Protein AF-A0A843FLM4-F1 (afdb_monomer)

pLDDT: mean 83.16, std 8.82, range [50.81, 95.38]

Foldseek 3Di:
DPDDPVRVVVVVVVVVVVVLLVLLVLQQPFDDDPDPCNRCPVVVCVLVVQLVVCCVVVVDNVVSNVVSQLVVLLSVQRPDSPSPNSSVRSVVVSVVVVVVCCPPPVSVVVVVVLVVLLVVLVVCVVVCVLVVLLVVQLVVCVALVSLLVVLLVQLLVVLQALSSQCSRSLSSSVVNCVVNVHDSVVSSVSSNVSRVVSVVPDPHD

Solvent-accessible surface area (backbone atoms only — not comparable to full-atom values): 10834 Å² total; per-residue (Å²): 133,85,75,52,69,69,57,53,51,53,49,53,53,50,50,51,53,50,50,52,47,53,50,35,51,58,57,69,72,35,67,91,55,99,44,65,68,74,46,44,49,80,58,67,52,46,25,62,51,48,16,53,54,36,22,72,73,69,71,39,56,69,64,16,46,51,52,13,52,46,50,44,33,32,64,71,42,50,85,57,88,52,58,68,63,21,49,52,48,9,53,54,48,47,53,53,48,53,52,52,54,53,66,33,70,67,51,37,46,53,54,52,49,53,51,51,50,52,50,51,48,53,50,40,44,73,74,41,48,35,55,54,50,21,56,58,44,46,74,72,31,83,41,63,65,50,41,50,53,50,50,41,52,50,18,56,72,35,25,57,36,36,67,57,20,42,60,50,48,48,68,34,44,44,65,40,34,56,75,55,73,46,56,68,68,57,52,50,48,49,39,52,67,22,9,55,60,35,22,71,68,38,95,64,87

Sequence (205 aa):
MEMNRNLKIGLIVAISVIALFVLSLLITNAPAGDDNAVRFGILTLLPPLVAIALAFITKETILSLFIGVFVGEFMVSVNDLNIISSAINAFLAMGTQIISCMADPWNAGIILQCLLI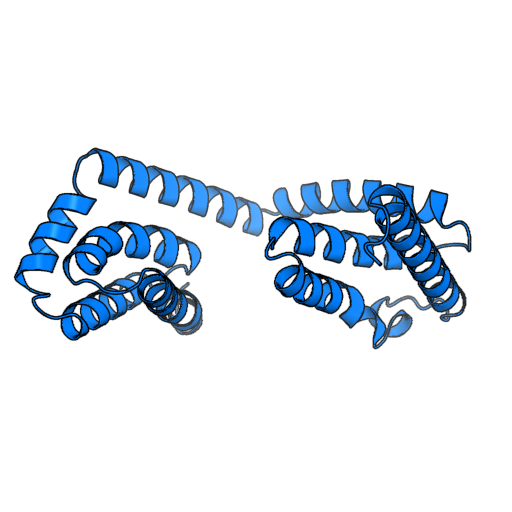GGIIQLVTKMGGAKALADEFAKRADTPRKAQLFTELLGLCVFFDDYANSLIVGPIMRPVMDKLHVSREKLAFVVDATAAPVAGIAIIS

Structure (mmCIF, N/CA/C/O backbone):
data_AF-A0A843FLM4-F1
#
_entry.id   AF-A0A843FLM4-F1
#
loop_
_atom_site.group_PDB
_atom_site.id
_atom_site.type_symbol
_atom_site.label_atom_id
_atom_site.label_alt_id
_atom_site.label_comp_id
_atom_site.label_asym_id
_atom_site.label_entity_id
_atom_site.label_seq_id
_atom_site.pdbx_PDB_ins_code
_atom_site.Cartn_x
_atom_site.Cartn_y
_atom_site.Cartn_z
_atom_site.occupancy
_atom_site.B_iso_or_equiv
_atom_site.auth_seq_id
_atom_site.auth_comp_id
_atom_site.auth_asym_id
_atom_site.auth_atom_id
_atom_site.pdbx_PDB_model_num
ATOM 1 N N . MET A 1 1 ? 31.660 -16.075 7.451 1.00 50.81 1 MET A N 1
ATOM 2 C CA . MET A 1 1 ? 32.387 -14.955 6.815 1.00 50.81 1 MET A CA 1
ATOM 3 C C . MET A 1 1 ? 31.393 -13.836 6.562 1.00 50.81 1 MET A 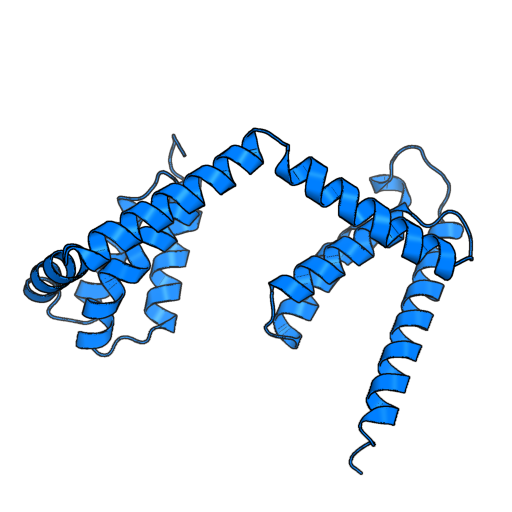C 1
ATOM 5 O O . MET A 1 1 ? 30.610 -13.927 5.624 1.00 50.81 1 MET A O 1
ATOM 9 N N . GLU A 1 2 ? 31.344 -12.831 7.436 1.00 54.94 2 GLU A N 1
ATOM 10 C CA . GLU A 1 2 ? 30.495 -11.659 7.212 1.00 54.94 2 GLU A CA 1
ATOM 11 C C . GLU A 1 2 ? 31.091 -10.809 6.089 1.00 54.94 2 GLU A C 1
ATOM 13 O O . GLU A 1 2 ? 32.173 -10.240 6.210 1.00 54.94 2 GLU A O 1
ATOM 18 N N . MET A 1 3 ? 30.398 -10.773 4.954 1.00 62.78 3 MET A N 1
ATOM 19 C CA . MET A 1 3 ? 30.799 -9.976 3.803 1.00 62.78 3 MET A CA 1
ATOM 20 C C . MET A 1 3 ? 30.754 -8.479 4.156 1.00 62.78 3 MET A C 1
ATOM 22 O O . MET A 1 3 ? 29.731 -7.991 4.643 1.00 62.78 3 MET A O 1
ATOM 26 N N . ASN A 1 4 ? 31.857 -7.765 3.908 1.00 77.19 4 ASN A N 1
ATOM 27 C CA . ASN A 1 4 ? 32.019 -6.340 4.212 1.00 77.19 4 ASN A CA 1
ATOM 28 C C . ASN A 1 4 ? 30.864 -5.512 3.606 1.00 77.19 4 ASN A C 1
ATOM 30 O O . ASN A 1 4 ? 30.474 -5.738 2.458 1.00 77.19 4 ASN A O 1
ATOM 34 N N . ARG A 1 5 ? 30.308 -4.549 4.355 1.00 75.75 5 ARG A N 1
ATOM 35 C CA . ARG A 1 5 ? 29.130 -3.751 3.951 1.00 75.75 5 ARG A CA 1
ATOM 36 C C . ARG A 1 5 ? 29.322 -3.075 2.590 1.00 75.75 5 ARG A C 1
ATOM 38 O O . ARG A 1 5 ? 28.409 -3.081 1.772 1.00 75.75 5 ARG A O 1
ATOM 45 N N . ASN A 1 6 ? 30.524 -2.574 2.320 1.00 74.56 6 ASN A N 1
ATOM 46 C CA . ASN A 1 6 ? 30.853 -1.928 1.047 1.00 74.56 6 ASN A CA 1
ATOM 47 C C . ASN A 1 6 ? 30.898 -2.935 -0.117 1.00 74.56 6 ASN A C 1
ATOM 49 O O . ASN A 1 6 ? 30.515 -2.602 -1.233 1.00 74.56 6 ASN A O 1
ATOM 53 N N . LEU A 1 7 ? 31.292 -4.185 0.156 1.00 76.75 7 LEU A N 1
ATOM 54 C CA . LEU A 1 7 ? 31.300 -5.266 -0.831 1.00 76.75 7 LEU A CA 1
ATOM 55 C C . LEU A 1 7 ? 29.874 -5.746 -1.148 1.00 76.75 7 LEU A C 1
ATOM 57 O O . LEU A 1 7 ? 29.564 -6.002 -2.306 1.00 76.75 7 LEU A O 1
ATOM 61 N N . LYS A 1 8 ? 28.981 -5.790 -0.147 1.00 75.25 8 LYS A N 1
ATOM 62 C CA . LYS A 1 8 ? 27.545 -6.066 -0.349 1.00 75.25 8 LYS A CA 1
ATOM 63 C C . LYS A 1 8 ? 26.884 -5.011 -1.238 1.00 75.25 8 LYS A C 1
ATOM 65 O O . LYS A 1 8 ? 26.169 -5.367 -2.166 1.00 75.25 8 LYS A O 1
ATOM 70 N N . ILE A 1 9 ? 27.148 -3.729 -0.978 1.00 74.62 9 ILE A N 1
ATOM 71 C CA . ILE A 1 9 ? 26.607 -2.622 -1.782 1.00 74.62 9 ILE A CA 1
ATOM 72 C C . ILE A 1 9 ? 27.154 -2.687 -3.213 1.00 74.62 9 ILE A C 1
ATOM 74 O O . ILE A 1 9 ? 26.376 -2.616 -4.159 1.00 74.62 9 ILE A O 1
ATOM 78 N N . GLY A 1 10 ? 28.464 -2.902 -3.378 1.00 70.75 10 GLY A N 1
ATOM 79 C CA . GLY A 1 10 ? 29.078 -3.059 -4.700 1.00 70.75 10 GLY A CA 1
ATOM 80 C C . GLY A 1 10 ? 28.483 -4.220 -5.502 1.00 70.75 10 GLY A C 1
ATOM 81 O O . GLY A 1 10 ? 28.207 -4.064 -6.688 1.00 70.75 10 GLY A O 1
ATOM 82 N N . LEU A 1 11 ? 28.208 -5.355 -4.850 1.00 76.62 11 LEU A N 1
ATOM 83 C CA . LEU A 1 11 ? 27.566 -6.509 -5.482 1.00 76.62 11 LEU A CA 1
ATOM 84 C C . LEU A 1 11 ? 26.130 -6.195 -5.930 1.00 76.62 11 LEU A C 1
ATOM 86 O O . LEU A 1 11 ? 25.754 -6.529 -7.048 1.00 76.62 11 LEU A O 1
ATOM 90 N N . ILE A 1 12 ? 25.337 -5.531 -5.084 1.00 78.44 12 ILE A N 1
ATOM 91 C CA . ILE A 1 12 ? 23.949 -5.158 -5.404 1.00 78.44 12 ILE A CA 1
ATOM 92 C C . ILE A 1 12 ? 23.909 -4.200 -6.598 1.00 78.44 12 ILE A C 1
ATOM 94 O O . ILE A 1 12 ? 23.106 -4.397 -7.506 1.00 78.44 12 ILE A O 1
ATOM 98 N N . VAL A 1 13 ? 24.797 -3.203 -6.621 1.00 75.31 13 VAL A N 1
ATOM 99 C CA . VAL A 1 13 ? 24.898 -2.247 -7.733 1.00 75.31 13 VAL A CA 1
ATOM 100 C C . VAL A 1 13 ? 25.350 -2.942 -9.019 1.00 75.31 13 VAL A C 1
ATOM 102 O O . VAL A 1 13 ? 24.800 -2.684 -10.083 1.00 75.31 13 VAL A O 1
ATOM 105 N N . ALA A 1 14 ? 26.311 -3.864 -8.946 1.00 73.06 14 ALA A N 1
ATOM 106 C CA . ALA A 1 14 ? 26.728 -4.628 -10.119 1.00 73.06 14 ALA A CA 1
ATOM 107 C C . ALA A 1 14 ? 25.585 -5.501 -10.664 1.00 73.06 14 ALA A C 1
ATOM 109 O O . ALA A 1 14 ? 25.343 -5.515 -11.868 1.00 73.06 14 ALA A O 1
ATOM 110 N N . ILE A 1 15 ? 24.842 -6.181 -9.784 1.00 79.88 15 ILE A N 1
ATOM 111 C CA . ILE A 1 15 ? 23.691 -7.010 -10.165 1.00 79.88 15 ILE A CA 1
ATOM 112 C C . ILE A 1 15 ? 22.582 -6.157 -10.784 1.00 79.88 15 ILE A C 1
ATOM 114 O O . ILE A 1 15 ? 22.017 -6.562 -11.796 1.00 79.88 15 ILE A O 1
ATOM 118 N N . SER A 1 16 ? 22.282 -4.979 -10.230 1.00 76.56 16 SER A N 1
ATOM 119 C CA . SER A 1 16 ? 21.247 -4.103 -10.787 1.00 76.56 16 SER A CA 1
ATOM 120 C C . SER A 1 16 ? 21.641 -3.546 -12.156 1.00 76.56 16 SER A C 1
ATOM 122 O O . SER A 1 16 ? 20.813 -3.534 -13.062 1.00 76.56 16 SER A O 1
ATOM 124 N N . VAL A 1 17 ? 22.907 -3.169 -12.353 1.00 75.62 17 VAL A N 1
ATOM 125 C CA . VAL A 1 17 ? 23.415 -2.715 -13.659 1.00 75.62 17 VAL A CA 1
ATOM 126 C C . VAL A 1 17 ? 23.381 -3.845 -14.689 1.00 75.62 17 VAL A C 1
ATOM 128 O O . VAL A 1 17 ? 22.938 -3.627 -15.815 1.00 75.62 17 VAL A O 1
ATOM 131 N N . ILE A 1 18 ? 23.783 -5.061 -14.309 1.00 77.94 18 ILE A N 1
ATOM 132 C CA . ILE A 1 18 ? 23.701 -6.238 -15.186 1.00 77.94 18 ILE A CA 1
ATOM 133 C C . ILE A 1 18 ? 22.240 -6.551 -15.525 1.00 77.94 18 ILE A C 1
ATOM 135 O O . ILE A 1 18 ? 21.931 -6.806 -16.685 1.00 77.94 18 ILE A O 1
ATOM 139 N N . ALA A 1 19 ? 21.331 -6.489 -14.551 1.00 78.94 19 ALA A N 1
ATOM 140 C CA . ALA A 1 19 ? 19.907 -6.723 -14.776 1.00 78.94 19 ALA A CA 1
ATOM 141 C C . ALA A 1 19 ? 19.303 -5.692 -15.741 1.00 78.94 19 ALA A C 1
ATOM 143 O O . ALA A 1 19 ? 18.593 -6.075 -16.668 1.00 78.94 19 ALA A O 1
ATOM 144 N N . LEU A 1 20 ? 19.633 -4.406 -15.581 1.00 77.25 20 LEU A N 1
ATOM 145 C CA . LEU A 1 20 ? 19.200 -3.345 -16.497 1.00 77.25 20 LEU A CA 1
ATOM 146 C C . LEU A 1 20 ? 19.799 -3.514 -17.899 1.00 77.25 20 LEU A C 1
ATOM 148 O O . LEU A 1 20 ? 19.112 -3.261 -18.886 1.00 77.25 20 LEU A O 1
ATOM 152 N N . PHE A 1 21 ? 21.045 -3.981 -18.005 1.00 76.38 21 PHE A N 1
ATOM 153 C CA . PHE A 1 21 ? 21.672 -4.271 -19.296 1.00 76.38 21 PHE A C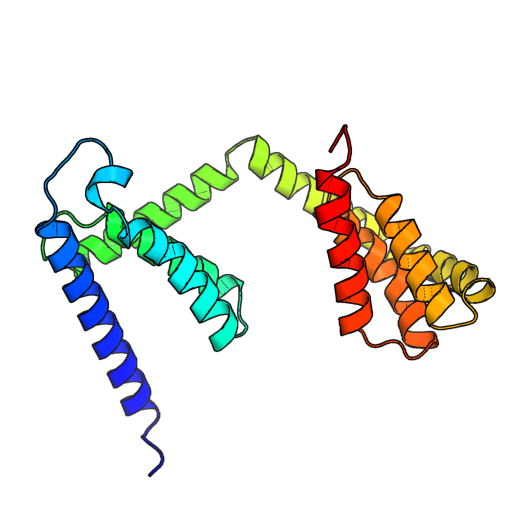A 1
ATOM 154 C C . PHE A 1 21 ? 21.007 -5.451 -20.008 1.00 76.38 21 PHE A C 1
ATOM 156 O O . PHE A 1 21 ? 20.677 -5.352 -21.186 1.00 76.38 21 PHE A O 1
ATOM 163 N N . VAL A 1 22 ? 20.765 -6.552 -19.291 1.00 78.31 22 VAL A N 1
ATOM 164 C CA . VAL A 1 22 ? 20.059 -7.726 -19.825 1.00 78.31 22 VAL A CA 1
ATOM 165 C C . VAL A 1 22 ? 18.646 -7.340 -20.257 1.00 78.31 22 VAL A C 1
ATOM 167 O O . VAL A 1 22 ? 18.217 -7.719 -21.344 1.00 78.31 22 VAL A O 1
ATOM 170 N N . LEU A 1 23 ? 17.947 -6.538 -19.454 1.00 78.25 23 LEU A N 1
ATOM 171 C CA . LEU A 1 23 ? 16.615 -6.038 -19.783 1.00 78.25 23 LEU A CA 1
ATOM 172 C C . LEU A 1 23 ? 16.638 -5.151 -21.039 1.00 78.25 23 LEU A C 1
ATOM 174 O O . LEU A 1 23 ? 15.835 -5.356 -21.944 1.00 78.25 23 LEU A O 1
ATOM 178 N N . SER A 1 24 ? 17.596 -4.225 -21.139 1.00 74.81 24 SER A N 1
ATOM 179 C CA . SER A 1 24 ? 17.790 -3.377 -22.323 1.00 74.81 24 SER A CA 1
ATOM 180 C C . SER A 1 24 ? 18.091 -4.200 -23.581 1.00 74.81 24 SER A C 1
ATOM 182 O O . SER A 1 24 ? 17.523 -3.936 -24.642 1.00 74.81 24 SER A O 1
ATOM 184 N N . LEU A 1 25 ? 18.901 -5.256 -23.464 1.00 74.31 25 LEU A N 1
ATOM 185 C CA . LEU A 1 25 ? 19.211 -6.167 -24.567 1.00 74.31 25 LEU A CA 1
ATOM 186 C C . LEU A 1 25 ? 17.963 -6.939 -25.019 1.00 74.31 25 LEU A C 1
ATOM 188 O O . LEU A 1 25 ? 17.709 -7.039 -26.219 1.00 74.31 25 LEU A O 1
ATOM 192 N N . LEU A 1 26 ? 17.158 -7.450 -24.084 1.00 74.31 26 LEU A N 1
ATOM 193 C CA . LEU A 1 26 ? 15.906 -8.145 -24.405 1.00 74.31 26 LEU A CA 1
ATOM 194 C C . LEU A 1 26 ? 14.901 -7.226 -25.116 1.00 74.31 26 LEU A C 1
ATOM 196 O O . LEU A 1 26 ? 14.253 -7.656 -26.065 1.00 74.31 26 LEU A O 1
ATOM 200 N N . ILE A 1 27 ? 14.814 -5.959 -24.706 1.00 74.69 27 ILE A N 1
ATOM 201 C CA . ILE A 1 27 ? 13.887 -4.972 -25.284 1.00 74.69 27 ILE A CA 1
ATOM 202 C C . ILE A 1 27 ? 14.346 -4.481 -26.660 1.00 74.69 27 ILE A C 1
ATOM 204 O O . ILE A 1 27 ? 13.516 -4.263 -27.539 1.00 74.69 27 ILE A O 1
ATOM 208 N N . THR A 1 28 ? 15.656 -4.329 -26.865 1.00 71.62 28 THR A N 1
ATOM 209 C CA . THR A 1 28 ? 16.222 -3.890 -28.154 1.00 71.62 28 THR A CA 1
ATOM 210 C C . THR A 1 28 ? 16.053 -4.959 -29.240 1.00 71.62 28 THR A C 1
ATOM 212 O O . THR A 1 28 ? 15.880 -4.634 -30.408 1.00 71.62 28 THR A O 1
ATOM 215 N N . ASN A 1 29 ? 16.061 -6.242 -28.859 1.00 70.69 29 ASN A N 1
ATOM 216 C CA . ASN A 1 29 ? 15.814 -7.358 -29.779 1.00 70.69 29 ASN A CA 1
ATOM 217 C C . ASN A 1 29 ? 14.320 -7.648 -30.009 1.00 70.69 29 ASN A C 1
ATOM 219 O O . ASN A 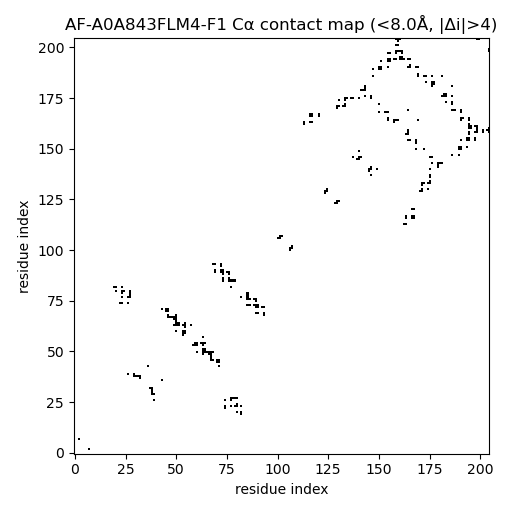1 29 ? 13.987 -8.485 -30.849 1.00 70.69 29 ASN A O 1
ATOM 223 N N . ALA A 1 30 ? 13.419 -6.992 -29.270 1.00 67.44 30 ALA A N 1
ATOM 224 C CA . ALA A 1 30 ? 11.987 -7.120 -29.496 1.00 67.44 30 ALA A CA 1
ATOM 225 C C . ALA A 1 30 ? 11.589 -6.319 -30.752 1.00 67.44 30 ALA A C 1
ATOM 227 O O . ALA A 1 30 ? 12.010 -5.167 -30.893 1.00 67.44 30 ALA A O 1
ATOM 228 N N . PRO A 1 31 ? 10.783 -6.890 -31.667 1.00 65.69 31 PRO A N 1
ATOM 229 C CA . PRO A 1 31 ? 10.349 -6.182 -32.863 1.00 65.69 31 PRO A CA 1
ATOM 230 C C . PRO A 1 31 ? 9.597 -4.904 -32.476 1.00 65.69 31 PRO A C 1
ATOM 232 O O . PRO A 1 31 ? 8.714 -4.926 -31.617 1.00 65.69 31 PRO A O 1
ATOM 235 N N . ALA A 1 32 ? 9.957 -3.786 -33.108 1.00 63.62 32 ALA A N 1
ATOM 236 C CA . ALA A 1 32 ? 9.235 -2.533 -32.955 1.00 63.62 32 ALA A CA 1
ATOM 237 C C . ALA A 1 32 ? 7.828 -2.701 -33.551 1.00 63.62 32 ALA A C 1
ATOM 239 O O . ALA A 1 32 ? 7.668 -2.782 -34.766 1.00 63.62 32 ALA A O 1
ATOM 240 N N . GLY A 1 33 ? 6.825 -2.820 -32.684 1.00 59.34 33 GLY A N 1
ATOM 241 C CA . GLY A 1 33 ? 5.410 -2.782 -33.038 1.00 59.34 33 GLY A CA 1
ATOM 242 C C . GLY A 1 33 ? 4.740 -1.584 -32.372 1.00 59.34 33 GLY A C 1
ATOM 243 O O . GLY A 1 33 ? 5.228 -1.103 -31.350 1.00 59.34 33 GLY A O 1
ATOM 244 N N . ASP A 1 34 ? 3.625 -1.123 -32.938 1.00 59.81 34 ASP A N 1
ATOM 245 C CA . ASP A 1 34 ? 2.888 0.052 -32.444 1.00 59.81 34 ASP A CA 1
ATOM 246 C C . ASP A 1 34 ? 2.286 -0.152 -31.039 1.00 59.81 34 ASP A C 1
ATOM 248 O O . ASP A 1 34 ? 2.023 0.818 -30.332 1.00 59.81 34 ASP A O 1
ATOM 252 N N . ASP A 1 35 ? 2.089 -1.406 -30.613 1.00 72.56 35 ASP A N 1
ATOM 253 C CA . ASP A 1 35 ? 1.527 -1.747 -29.305 1.00 72.56 35 ASP A CA 1
ATOM 254 C C . ASP A 1 35 ? 2.596 -2.286 -28.338 1.00 72.56 35 ASP A C 1
ATOM 256 O O . ASP A 1 35 ? 3.174 -3.363 -28.530 1.00 72.56 35 ASP A O 1
ATOM 260 N N . ASN A 1 36 ? 2.812 -1.549 -27.245 1.00 73.31 36 ASN A N 1
ATOM 261 C CA . ASN A 1 36 ? 3.713 -1.928 -26.158 1.00 73.31 36 ASN A CA 1
ATOM 262 C C . ASN A 1 36 ? 3.303 -3.253 -25.491 1.00 73.31 36 ASN A C 1
ATOM 264 O O . ASN A 1 36 ? 4.175 -4.014 -25.067 1.00 73.31 36 ASN A O 1
ATOM 268 N N . ALA A 1 37 ? 2.007 -3.573 -25.424 1.00 71.38 37 ALA A N 1
ATOM 269 C CA . ALA A 1 37 ? 1.542 -4.836 -24.849 1.00 71.38 37 ALA A CA 1
ATOM 270 C C . ALA A 1 37 ? 2.016 -6.038 -25.682 1.00 71.38 37 ALA A C 1
ATOM 272 O O . ALA A 1 37 ? 2.484 -7.038 -25.132 1.00 71.38 37 ALA A O 1
ATOM 273 N N . VAL A 1 38 ? 1.971 -5.910 -27.010 1.00 71.69 38 VAL A N 1
ATOM 274 C CA . VAL A 1 38 ? 2.452 -6.934 -27.950 1.00 71.69 38 VAL A CA 1
ATOM 275 C C . VAL A 1 38 ? 3.980 -6.989 -27.963 1.00 71.69 38 VAL A C 1
ATOM 277 O O . VAL A 1 38 ? 4.552 -8.078 -27.986 1.00 71.69 38 VAL A O 1
ATOM 280 N N . ARG A 1 39 ? 4.647 -5.830 -27.887 1.00 72.88 39 ARG A N 1
ATOM 281 C CA . ARG A 1 39 ? 6.114 -5.725 -27.869 1.00 72.88 39 ARG A CA 1
ATOM 282 C C . ARG A 1 39 ? 6.738 -6.389 -26.642 1.00 72.88 39 ARG A C 1
ATOM 284 O O . ARG A 1 39 ? 7.739 -7.090 -26.769 1.00 72.88 39 ARG A O 1
ATOM 291 N N . PHE A 1 40 ? 6.172 -6.160 -25.457 1.00 79.56 40 PHE A N 1
ATOM 292 C CA . PHE A 1 40 ? 6.742 -6.649 -24.199 1.00 79.56 40 PHE A CA 1
ATOM 293 C C . PHE A 1 40 ? 6.193 -8.018 -23.778 1.00 79.56 40 PHE A C 1
ATOM 295 O O . PHE A 1 40 ? 6.879 -8.746 -23.056 1.00 79.56 40 PHE A O 1
ATOM 302 N N . GLY A 1 41 ? 4.990 -8.406 -24.214 1.00 83.75 41 GLY A N 1
ATOM 303 C CA . GLY A 1 41 ? 4.391 -9.701 -23.889 1.00 83.75 41 GLY A CA 1
ATOM 304 C C . GLY A 1 41 ? 4.424 -9.983 -22.384 1.00 83.75 41 GLY A C 1
ATOM 305 O O . GLY A 1 41 ? 3.942 -9.188 -21.579 1.00 83.75 41 GLY A O 1
ATOM 306 N N . ILE A 1 42 ? 5.053 -11.090 -21.981 1.00 84.88 42 ILE A N 1
ATOM 307 C CA . ILE A 1 42 ? 5.149 -11.487 -20.567 1.00 84.88 42 ILE A CA 1
ATOM 308 C C . ILE A 1 42 ? 6.005 -10.536 -19.710 1.00 84.88 42 ILE A C 1
ATOM 310 O O . ILE A 1 42 ? 5.859 -10.516 -18.490 1.00 84.88 42 ILE A O 1
ATOM 314 N N . LEU A 1 43 ? 6.869 -9.718 -20.327 1.00 85.25 43 LEU A N 1
ATOM 315 C CA . LEU A 1 43 ? 7.685 -8.730 -19.615 1.00 85.25 43 LEU A CA 1
ATOM 316 C C . LEU A 1 43 ? 6.836 -7.593 -19.034 1.00 85.25 43 LEU A C 1
ATOM 318 O O . LEU A 1 43 ? 7.275 -6.956 -18.085 1.00 85.25 43 LEU A O 1
ATOM 322 N N . THR A 1 44 ? 5.609 -7.370 -19.521 1.00 85.94 44 THR A N 1
ATOM 323 C CA . THR A 1 44 ? 4.671 -6.389 -18.931 1.00 85.94 44 THR A CA 1
ATOM 324 C C . THR A 1 44 ? 4.326 -6.685 -17.468 1.00 85.94 44 THR A C 1
ATOM 326 O O . THR A 1 44 ? 3.960 -5.777 -16.727 1.00 85.94 44 THR A O 1
ATOM 329 N N . LEU A 1 45 ? 4.491 -7.936 -17.021 1.00 88.00 45 LEU A N 1
ATOM 330 C CA . LEU A 1 45 ? 4.304 -8.340 -15.626 1.00 88.00 45 LEU A CA 1
ATOM 331 C C . LEU A 1 45 ? 5.522 -8.039 -14.744 1.00 88.00 45 LEU A C 1
ATOM 333 O O . LEU A 1 45 ? 5.436 -8.159 -13.522 1.00 88.00 45 LEU A O 1
ATOM 337 N N . LEU A 1 46 ? 6.654 -7.646 -15.332 1.00 89.69 46 LEU A N 1
ATOM 338 C CA . LEU A 1 46 ? 7.885 -7.381 -14.595 1.00 89.69 46 LEU A CA 1
ATOM 339 C C . LEU A 1 46 ? 7.724 -6.217 -13.596 1.00 89.69 46 LEU A C 1
ATOM 341 O O . LEU A 1 46 ? 8.046 -6.437 -12.427 1.00 89.69 46 LEU A O 1
ATOM 345 N N . PRO A 1 47 ? 7.190 -5.030 -13.963 1.00 91.06 47 PRO A N 1
ATOM 346 C CA . PRO A 1 47 ? 7.009 -3.928 -13.014 1.00 91.06 47 PRO A CA 1
ATOM 347 C C . PRO A 1 47 ? 6.178 -4.288 -11.764 1.00 91.06 47 PRO A C 1
ATOM 349 O O . PRO A 1 47 ? 6.679 -4.078 -10.653 1.00 91.06 47 PRO A O 1
ATOM 352 N N . PRO A 1 48 ? 4.961 -4.877 -11.874 1.00 93.31 48 PRO A N 1
ATOM 353 C CA . PRO A 1 48 ? 4.180 -5.230 -10.689 1.00 93.31 48 PRO A CA 1
ATOM 354 C C . PRO A 1 48 ? 4.816 -6.372 -9.889 1.00 93.31 48 PRO A C 1
ATOM 356 O O . PRO A 1 48 ? 4.774 -6.349 -8.660 1.00 93.31 48 PRO A O 1
ATOM 359 N N . LEU A 1 49 ? 5.456 -7.346 -10.544 1.00 93.50 49 LEU A N 1
ATOM 360 C CA . LEU A 1 49 ? 6.115 -8.453 -9.847 1.00 93.50 49 LEU A CA 1
ATOM 361 C C . LEU A 1 49 ? 7.321 -7.969 -9.036 1.00 93.50 49 LEU A C 1
ATOM 363 O O . LEU A 1 49 ? 7.485 -8.379 -7.887 1.00 93.50 49 LEU A O 1
ATOM 367 N N . VAL A 1 50 ? 8.127 -7.060 -9.595 1.00 91.62 50 VAL A N 1
ATOM 368 C CA . VAL A 1 50 ? 9.235 -6.415 -8.876 1.00 91.62 50 VAL A CA 1
ATOM 369 C C . VAL A 1 50 ? 8.707 -5.614 -7.688 1.00 91.62 50 VAL A C 1
ATOM 371 O O . VAL A 1 50 ? 9.243 -5.758 -6.589 1.00 91.62 50 VAL A O 1
ATOM 374 N N . ALA A 1 51 ? 7.640 -4.830 -7.870 1.00 92.88 51 ALA A N 1
ATOM 375 C CA . ALA A 1 51 ? 7.034 -4.068 -6.779 1.00 92.88 51 ALA A CA 1
ATOM 376 C C . ALA A 1 51 ? 6.553 -4.979 -5.637 1.00 92.88 51 ALA A C 1
ATOM 378 O O . ALA A 1 51 ? 6.884 -4.738 -4.478 1.00 92.88 51 ALA A O 1
ATOM 379 N N . ILE A 1 52 ? 5.830 -6.059 -5.948 1.00 93.31 52 ILE A N 1
ATOM 380 C CA . ILE A 1 52 ? 5.312 -7.001 -4.944 1.00 93.31 52 ILE A CA 1
ATOM 381 C C . ILE A 1 52 ? 6.459 -7.732 -4.237 1.00 93.31 52 ILE A C 1
ATOM 383 O O . ILE A 1 52 ? 6.493 -7.797 -3.007 1.00 93.31 52 ILE A O 1
ATOM 387 N N . ALA A 1 53 ? 7.426 -8.260 -4.993 1.00 93.31 53 ALA A N 1
ATOM 388 C CA . ALA A 1 53 ? 8.562 -8.980 -4.425 1.00 93.31 53 ALA A CA 1
ATOM 389 C C . ALA A 1 53 ? 9.388 -8.079 -3.494 1.00 93.31 53 ALA A C 1
ATOM 391 O O . ALA A 1 53 ? 9.721 -8.480 -2.376 1.00 93.31 53 ALA A O 1
ATOM 392 N N . LEU A 1 54 ? 9.672 -6.844 -3.919 1.00 89.44 54 LEU A N 1
ATOM 393 C CA . LEU A 1 54 ? 10.378 -5.875 -3.087 1.00 89.44 54 LEU A CA 1
ATOM 394 C C . LEU A 1 54 ? 9.555 -5.460 -1.871 1.00 89.44 54 LEU A C 1
ATOM 396 O O . LEU A 1 54 ? 10.146 -5.317 -0.804 1.00 89.44 54 LEU A O 1
ATOM 400 N N . ALA A 1 55 ? 8.230 -5.346 -1.973 1.00 92.19 55 ALA A N 1
ATOM 401 C CA . ALA A 1 55 ? 7.392 -4.984 -0.831 1.00 92.19 55 ALA A CA 1
ATOM 402 C C . ALA A 1 55 ? 7.496 -6.028 0.291 1.00 92.19 55 ALA A C 1
ATOM 404 O O . ALA A 1 55 ? 7.650 -5.664 1.457 1.00 92.19 55 ALA A O 1
ATOM 405 N N . PHE A 1 56 ? 7.523 -7.321 -0.048 1.00 91.50 56 PHE A N 1
ATOM 406 C CA . PHE A 1 56 ? 7.707 -8.389 0.942 1.00 91.50 56 PHE A CA 1
ATOM 407 C C . PHE A 1 56 ? 9.133 -8.460 1.509 1.00 91.50 56 PHE A C 1
ATOM 409 O O . PHE A 1 56 ? 9.302 -8.738 2.698 1.00 91.50 56 PHE A O 1
ATOM 416 N N . ILE A 1 57 ? 10.158 -8.209 0.686 1.00 90.50 57 ILE A N 1
ATOM 417 C CA . ILE A 1 57 ? 11.568 -8.285 1.110 1.00 90.50 57 ILE A CA 1
ATOM 418 C C . ILE A 1 57 ? 11.961 -7.069 1.953 1.00 90.50 57 ILE A C 1
ATOM 420 O O . ILE A 1 57 ? 12.559 -7.216 3.018 1.00 90.50 57 ILE A O 1
ATOM 424 N N . THR A 1 58 ? 11.651 -5.867 1.465 1.00 89.06 58 THR A N 1
ATOM 425 C CA . THR A 1 58 ? 12.037 -4.602 2.103 1.00 89.06 58 THR A CA 1
ATOM 426 C C . THR A 1 58 ? 11.117 -4.236 3.259 1.00 89.06 58 THR A C 1
ATOM 428 O O . THR A 1 58 ? 11.547 -3.507 4.147 1.00 89.06 58 THR A O 1
ATOM 431 N N . LYS A 1 59 ? 9.878 -4.754 3.266 1.00 89.00 59 LYS A N 1
ATOM 432 C CA . LYS A 1 59 ? 8.787 -4.319 4.154 1.00 89.00 59 LYS A CA 1
ATOM 433 C C . LYS A 1 59 ? 8.459 -2.824 4.022 1.00 89.00 59 LYS A C 1
ATOM 435 O O . LYS A 1 59 ? 7.818 -2.262 4.902 1.00 89.00 59 LYS A O 1
ATOM 440 N N . GLU A 1 60 ? 8.866 -2.206 2.911 1.00 90.44 60 GLU A N 1
ATOM 441 C CA . GLU A 1 60 ? 8.679 -0.790 2.591 1.00 90.44 60 GLU A CA 1
ATOM 442 C C . GLU A 1 60 ? 7.916 -0.660 1.267 1.00 90.44 60 GLU A C 1
ATOM 444 O O . GLU A 1 60 ? 8.491 -0.671 0.171 1.00 90.44 60 GLU A O 1
ATOM 449 N N . THR A 1 61 ? 6.590 -0.542 1.353 1.00 91.50 61 THR A N 1
ATOM 450 C CA . THR A 1 61 ? 5.708 -0.544 0.174 1.00 91.50 61 THR A CA 1
ATOM 451 C C . THR A 1 61 ? 5.968 0.648 -0.746 1.00 91.50 61 THR A C 1
ATOM 453 O O . THR A 1 61 ? 5.992 0.484 -1.963 1.00 91.50 61 THR A O 1
ATOM 456 N N . ILE A 1 62 ? 6.226 1.836 -0.184 1.00 90.94 62 ILE A N 1
ATOM 457 C CA . ILE A 1 62 ? 6.436 3.073 -0.958 1.00 90.94 62 ILE A CA 1
ATOM 458 C C . ILE A 1 62 ? 7.684 2.957 -1.838 1.00 90.94 62 ILE A C 1
ATOM 460 O O . ILE A 1 62 ? 7.625 3.215 -3.039 1.00 90.94 62 ILE A O 1
ATOM 464 N N . LEU A 1 63 ? 8.808 2.522 -1.259 1.00 91.00 63 LEU A N 1
ATOM 465 C CA . LEU A 1 63 ? 10.051 2.322 -2.009 1.00 91.00 63 LEU A CA 1
ATOM 466 C C . LEU A 1 63 ? 9.896 1.232 -3.073 1.00 91.00 63 LEU A C 1
ATOM 468 O O . LEU A 1 63 ? 10.420 1.360 -4.177 1.00 91.00 63 LEU A O 1
ATOM 472 N N . SER A 1 64 ? 9.147 0.179 -2.759 1.00 92.69 64 SER A N 1
ATOM 473 C CA . SER A 1 64 ? 8.921 -0.934 -3.680 1.00 92.69 64 SER A CA 1
ATOM 474 C C . SER A 1 64 ? 8.066 -0.532 -4.884 1.00 92.69 64 SER A C 1
ATOM 476 O O . SER A 1 64 ? 8.406 -0.877 -6.015 1.00 92.69 64 SER A O 1
ATOM 478 N N . LEU A 1 65 ? 7.009 0.257 -4.660 1.00 92.19 65 LEU A N 1
ATOM 479 C CA . LEU A 1 65 ? 6.195 0.855 -5.723 1.00 92.19 65 LEU A CA 1
ATOM 480 C C . LEU A 1 65 ? 7.027 1.790 -6.600 1.00 92.19 65 LEU A C 1
ATOM 482 O O . LEU A 1 65 ? 6.965 1.689 -7.821 1.00 92.19 65 LEU A O 1
ATOM 486 N N . PHE A 1 66 ? 7.849 2.647 -5.989 1.00 92.44 66 PHE A N 1
ATOM 487 C CA . PHE A 1 66 ? 8.731 3.556 -6.719 1.00 92.44 66 PHE A CA 1
ATOM 488 C C . PHE A 1 66 ? 9.682 2.802 -7.659 1.00 92.44 66 PHE A C 1
ATOM 490 O O . PHE A 1 66 ? 9.789 3.140 -8.835 1.00 92.44 66 PHE A O 1
ATOM 497 N N . ILE A 1 67 ? 10.333 1.742 -7.166 1.00 91.69 67 ILE A N 1
ATOM 498 C CA . ILE A 1 67 ? 11.228 0.913 -7.986 1.00 91.69 67 ILE A CA 1
ATOM 499 C C . ILE A 1 67 ? 10.444 0.178 -9.081 1.00 91.69 67 ILE A C 1
ATOM 501 O O . ILE A 1 67 ? 10.919 0.105 -10.211 1.00 91.69 67 ILE A O 1
ATOM 505 N N . GLY A 1 68 ? 9.246 -0.333 -8.784 1.00 92.50 68 GLY A N 1
ATOM 506 C CA . GLY A 1 68 ? 8.386 -0.973 -9.781 1.00 92.50 68 GLY A CA 1
ATOM 507 C C . GLY A 1 68 ? 8.020 -0.035 -10.932 1.00 92.50 68 GLY A C 1
ATOM 508 O O . GLY A 1 68 ? 8.213 -0.390 -12.093 1.00 92.50 68 GLY A O 1
ATOM 509 N N . VAL A 1 69 ? 7.571 1.186 -10.620 1.00 92.50 69 VAL A N 1
ATOM 510 C CA . VAL A 1 69 ? 7.265 2.215 -11.631 1.00 92.50 69 VAL A CA 1
ATOM 511 C C . VAL A 1 69 ? 8.518 2.585 -12.422 1.00 92.50 69 VAL A C 1
ATOM 513 O O . VAL A 1 69 ? 8.462 2.641 -13.647 1.00 92.50 69 VAL A O 1
ATOM 516 N N . PHE A 1 70 ? 9.663 2.753 -11.753 1.00 91.69 70 PHE A N 1
ATOM 517 C CA . PHE A 1 70 ? 10.931 3.029 -12.429 1.00 91.69 70 PHE A CA 1
ATOM 518 C C . PHE A 1 70 ? 11.325 1.916 -13.410 1.00 91.69 70 PHE A C 1
ATOM 520 O O . PHE A 1 70 ? 11.777 2.212 -14.512 1.00 91.69 70 PHE A O 1
ATOM 527 N N . VAL A 1 71 ? 11.131 0.642 -13.051 1.00 90.38 71 VAL A N 1
ATOM 528 C CA . VAL A 1 71 ? 11.364 -0.489 -13.966 1.00 90.38 71 VAL A CA 1
ATOM 529 C C . VAL A 1 71 ? 10.430 -0.413 -15.174 1.00 90.38 71 VAL A C 1
ATOM 531 O O . VAL A 1 71 ? 10.892 -0.611 -16.294 1.00 90.38 71 VAL A O 1
ATOM 534 N N . GLY A 1 72 ? 9.151 -0.084 -14.974 1.00 89.69 72 GLY A N 1
ATOM 535 C CA . GLY A 1 72 ? 8.198 0.113 -16.073 1.00 89.69 72 GLY A CA 1
ATOM 536 C C . GLY A 1 72 ? 8.605 1.241 -17.021 1.00 89.69 72 GLY A C 1
ATOM 537 O O . GLY A 1 72 ? 8.679 1.033 -18.230 1.00 89.69 72 GLY A O 1
ATOM 538 N N . GLU A 1 73 ? 8.960 2.404 -16.479 1.00 89.69 73 GLU A N 1
ATOM 539 C CA . GLU A 1 73 ? 9.429 3.543 -17.278 1.00 89.69 73 GLU A CA 1
ATOM 540 C C . GLU A 1 73 ? 10.761 3.273 -17.972 1.00 89.69 73 GLU A C 1
ATOM 542 O O . GLU A 1 73 ? 10.976 3.682 -19.115 1.00 89.69 73 GLU A O 1
ATOM 547 N N . PHE A 1 74 ? 11.648 2.520 -17.322 1.00 88.50 74 PHE A N 1
ATOM 548 C CA . PHE A 1 74 ? 12.883 2.064 -17.940 1.00 88.50 74 PHE A CA 1
ATOM 549 C C . PHE A 1 74 ? 12.592 1.169 -19.142 1.00 88.50 74 PHE A C 1
ATOM 551 O O . PHE A 1 74 ? 13.216 1.348 -20.181 1.00 88.50 74 PHE A O 1
ATOM 558 N N . MET A 1 75 ? 11.618 0.260 -19.052 1.00 86.81 75 MET A N 1
ATOM 559 C CA . MET A 1 75 ? 11.261 -0.599 -20.182 1.00 86.81 75 MET A CA 1
ATOM 560 C C . MET A 1 75 ? 10.758 0.193 -21.396 1.00 86.81 75 MET A C 1
ATOM 562 O O . MET A 1 75 ? 11.081 -0.160 -22.529 1.00 86.81 75 MET A O 1
ATOM 566 N N . VAL A 1 76 ? 9.997 1.266 -21.169 1.00 85.50 76 VAL A N 1
ATOM 567 C CA . VAL A 1 76 ? 9.462 2.127 -22.238 1.00 85.50 76 VAL A CA 1
ATOM 568 C C . VAL A 1 76 ? 10.535 3.064 -22.804 1.00 85.50 76 VAL A C 1
ATOM 570 O O . VAL A 1 76 ? 10.557 3.322 -24.004 1.00 85.50 76 VAL A O 1
ATOM 573 N N . SER A 1 77 ? 11.457 3.539 -21.965 1.00 84.38 77 SER A N 1
ATOM 574 C CA . SER A 1 77 ? 12.485 4.525 -22.336 1.00 84.38 77 SER A CA 1
ATOM 575 C C . SER A 1 77 ? 13.725 3.930 -23.022 1.00 84.38 77 SER A C 1
ATOM 577 O O . SER A 1 77 ? 14.641 4.674 -23.387 1.00 84.38 77 SER A O 1
ATOM 579 N N . VAL A 1 78 ? 13.791 2.604 -23.194 1.00 81.75 78 VAL A N 1
ATOM 580 C CA . VAL A 1 78 ? 14.897 1.924 -23.886 1.00 81.75 78 VAL A CA 1
ATOM 581 C C . VAL A 1 78 ? 14.723 2.048 -25.400 1.00 81.75 78 VAL A C 1
ATOM 583 O O . VAL A 1 78 ? 13.903 1.361 -26.012 1.00 81.75 78 VAL A O 1
ATOM 586 N N . ASN A 1 79 ? 15.559 2.896 -25.998 1.00 68.31 79 ASN A N 1
ATOM 587 C CA . ASN A 1 79 ? 15.685 3.041 -27.451 1.00 68.31 79 ASN A CA 1
ATOM 588 C C . ASN A 1 79 ? 17.003 2.453 -28.000 1.00 68.31 79 ASN A C 1
ATOM 590 O O . ASN A 1 79 ? 17.048 2.099 -29.169 1.00 68.31 79 ASN A O 1
ATOM 594 N N . ASP A 1 80 ? 18.039 2.290 -27.159 1.00 68.69 80 ASP A N 1
ATOM 595 C CA . ASP A 1 80 ? 19.375 1.772 -27.515 1.00 68.69 80 ASP A CA 1
ATOM 596 C C . ASP A 1 80 ? 20.034 1.023 -26.331 1.00 68.69 80 ASP A C 1
ATOM 598 O O . ASP A 1 80 ? 19.569 1.106 -25.192 1.00 68.69 80 ASP A O 1
ATOM 602 N N . LEU A 1 81 ? 21.199 0.389 -26.557 1.00 71.12 81 LEU A N 1
ATOM 603 C CA . LEU A 1 81 ? 22.046 -0.235 -25.513 1.00 71.12 81 LEU A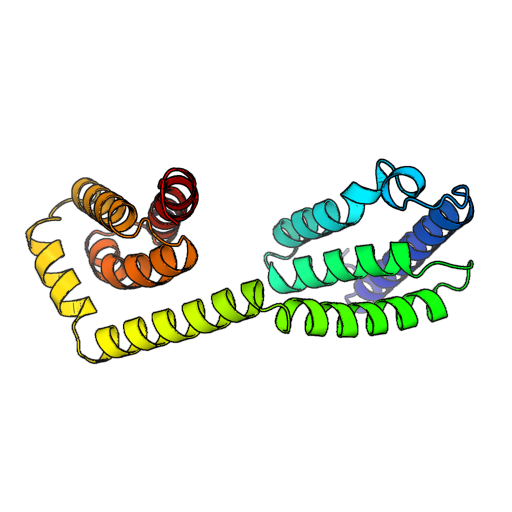 CA 1
ATOM 604 C C . LEU A 1 81 ? 22.683 0.767 -24.521 1.00 71.12 81 LEU A C 1
ATOM 606 O O . LEU A 1 81 ? 23.430 0.379 -23.618 1.00 71.12 81 LEU A O 1
ATOM 610 N N . ASN A 1 82 ? 22.402 2.064 -24.663 1.00 78.50 82 ASN A N 1
ATOM 611 C CA . ASN A 1 82 ? 22.859 3.091 -23.733 1.00 78.50 82 ASN A CA 1
ATOM 612 C C . ASN A 1 82 ? 21.990 3.087 -22.463 1.00 78.50 82 ASN A C 1
ATOM 614 O O . ASN A 1 82 ? 21.015 3.831 -22.334 1.00 78.50 82 ASN A O 1
ATOM 618 N N . ILE A 1 83 ? 22.374 2.256 -21.489 1.00 79.31 83 ILE A N 1
ATOM 619 C CA . ILE A 1 83 ? 21.675 2.121 -20.197 1.00 79.31 83 ILE A CA 1
ATOM 620 C C . ILE A 1 83 ? 21.604 3.464 -19.461 1.00 79.31 83 ILE A C 1
ATOM 622 O O . ILE A 1 83 ? 20.581 3.790 -18.871 1.00 79.31 83 ILE A O 1
ATOM 626 N N . ILE A 1 84 ? 22.692 4.245 -19.485 1.00 82.62 84 ILE A N 1
ATOM 627 C CA . ILE A 1 84 ? 22.801 5.480 -18.697 1.00 82.62 84 ILE A CA 1
ATOM 628 C C . ILE A 1 84 ? 21.798 6.526 -19.192 1.00 82.62 84 ILE A C 1
ATOM 630 O O . ILE A 1 84 ? 21.072 7.100 -18.383 1.00 82.62 84 ILE A O 1
ATOM 634 N N . SER A 1 85 ? 21.714 6.751 -20.507 1.00 83.88 85 SER A N 1
ATOM 635 C CA . SER A 1 85 ? 20.740 7.691 -21.070 1.00 83.88 85 SER A CA 1
ATOM 636 C C . SER A 1 85 ? 19.310 7.196 -20.865 1.00 83.88 85 SER A C 1
ATOM 638 O O . SER A 1 85 ? 18.453 7.981 -20.471 1.00 83.88 85 SER A O 1
ATOM 640 N N . SER A 1 86 ? 19.068 5.895 -21.044 1.00 84.81 86 SER A N 1
ATOM 641 C CA . SER A 1 86 ? 17.751 5.284 -20.828 1.00 84.81 86 SER A CA 1
ATOM 642 C C . SER A 1 86 ? 17.296 5.405 -19.369 1.00 84.81 86 SER A C 1
ATOM 644 O O . SER A 1 86 ? 16.143 5.727 -19.114 1.00 84.81 86 SER A O 1
ATOM 646 N N . ALA A 1 87 ? 18.202 5.232 -18.401 1.00 84.62 87 ALA A N 1
ATOM 647 C CA . ALA A 1 87 ? 17.907 5.380 -16.976 1.00 84.62 87 ALA A CA 1
ATOM 648 C C . ALA A 1 87 ? 17.607 6.833 -16.581 1.00 84.62 87 ALA A C 1
ATOM 650 O O . ALA A 1 87 ? 16.686 7.078 -15.802 1.00 84.62 87 ALA A O 1
ATOM 651 N N . ILE A 1 88 ? 18.354 7.799 -17.127 1.00 87.56 88 ILE A N 1
ATOM 652 C CA . ILE A 1 88 ? 18.082 9.227 -16.902 1.00 87.56 88 ILE A CA 1
ATOM 653 C C . ILE A 1 88 ? 16.726 9.603 -17.508 1.00 87.56 88 ILE A C 1
ATOM 655 O O . ILE A 1 88 ? 15.913 10.232 -16.834 1.00 87.56 88 ILE A O 1
ATOM 659 N N . ASN A 1 89 ? 16.453 9.176 -18.743 1.00 88.38 89 ASN A N 1
ATOM 660 C CA . ASN A 1 89 ? 15.179 9.440 -19.409 1.00 88.38 89 ASN A CA 1
ATOM 661 C C . ASN A 1 89 ? 14.005 8.805 -18.660 1.00 88.38 89 ASN A C 1
ATOM 663 O O . ASN A 1 89 ? 13.018 9.490 -18.424 1.00 88.38 89 ASN A O 1
ATOM 667 N N . ALA A 1 90 ? 14.142 7.557 -18.208 1.00 89.75 90 ALA A N 1
ATOM 668 C CA . ALA A 1 90 ? 13.131 6.875 -17.404 1.00 89.75 90 ALA A CA 1
ATOM 669 C C . ALA A 1 90 ? 12.841 7.611 -16.092 1.00 89.75 90 ALA A C 1
ATOM 671 O O . ALA A 1 90 ? 11.688 7.753 -15.694 1.00 89.75 90 ALA A O 1
ATOM 672 N N . PHE A 1 91 ? 13.877 8.128 -15.426 1.00 89.62 91 PHE A N 1
ATOM 673 C CA . PHE A 1 91 ? 13.701 8.909 -14.204 1.00 89.62 91 PHE A CA 1
ATOM 674 C C . PHE A 1 91 ? 12.950 10.224 -14.463 1.00 89.62 91 PHE A C 1
ATOM 676 O O . PHE A 1 91 ? 12.049 10.585 -13.703 1.00 89.62 91 PHE A O 1
ATOM 683 N N . LEU A 1 92 ? 13.291 10.931 -15.545 1.00 91.38 92 LEU A N 1
ATOM 684 C CA . LEU A 1 92 ? 12.596 12.156 -15.949 1.00 91.38 92 LEU A CA 1
ATOM 685 C C . LEU A 1 92 ? 11.142 11.872 -16.357 1.00 91.38 92 LEU A C 1
ATOM 687 O O . LEU A 1 92 ? 10.236 12.580 -15.913 1.00 91.38 92 LEU A O 1
ATOM 691 N N . ALA A 1 93 ? 10.917 10.815 -17.141 1.00 91.38 93 ALA A N 1
ATOM 692 C CA . ALA A 1 93 ? 9.599 10.371 -17.586 1.00 91.38 93 ALA A CA 1
ATOM 693 C C . ALA A 1 93 ? 8.711 9.989 -16.397 1.00 91.38 93 ALA A C 1
ATOM 695 O O . ALA A 1 93 ? 7.592 10.485 -16.283 1.00 91.38 93 ALA A O 1
ATOM 696 N N . MET A 1 94 ? 9.241 9.228 -15.439 1.00 92.44 94 MET A N 1
ATOM 697 C CA . MET A 1 94 ? 8.551 8.906 -14.189 1.00 92.44 94 MET A CA 1
ATOM 698 C C . MET A 1 94 ? 8.103 10.170 -13.443 1.00 92.44 94 MET A C 1
ATOM 700 O O . MET A 1 94 ? 6.965 10.238 -12.984 1.00 92.44 94 MET A O 1
ATOM 704 N N . GLY A 1 95 ? 8.956 11.197 -13.356 1.00 90.44 95 GLY A N 1
ATOM 705 C CA . GLY A 1 95 ? 8.585 12.483 -12.757 1.00 90.44 95 GLY A CA 1
ATOM 706 C C . GLY A 1 95 ? 7.394 13.139 -13.461 1.00 90.44 95 GLY A C 1
ATOM 707 O O . GLY A 1 95 ? 6.452 13.581 -12.804 1.00 90.44 95 GLY A O 1
ATOM 708 N N . THR A 1 96 ? 7.395 13.150 -14.797 1.00 91.19 96 THR A N 1
ATOM 709 C CA . THR A 1 96 ? 6.266 13.679 -15.580 1.00 91.19 96 THR A CA 1
ATOM 710 C C . THR A 1 96 ? 4.999 12.838 -15.432 1.00 91.19 96 THR A C 1
ATOM 712 O O . THR A 1 96 ? 3.917 13.409 -15.295 1.00 91.19 96 THR A O 1
ATOM 715 N N . GLN A 1 97 ? 5.121 11.508 -15.370 1.00 90.88 97 GLN A N 1
ATOM 716 C CA . GLN A 1 97 ? 3.988 10.610 -15.157 1.00 90.88 97 GLN A CA 1
ATOM 717 C C . GLN A 1 97 ? 3.345 10.838 -13.796 1.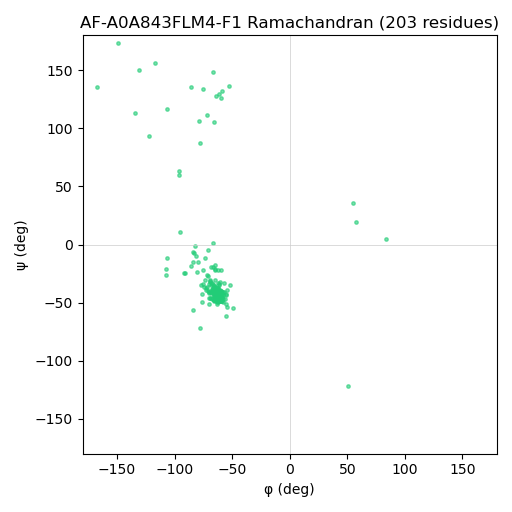00 90.88 97 GLN A C 1
ATOM 719 O O . GLN A 1 97 ? 2.130 10.991 -13.726 1.00 90.88 97 GLN A O 1
ATOM 724 N N . ILE A 1 98 ? 4.141 10.955 -12.729 1.00 90.75 98 ILE A N 1
ATOM 725 C CA . ILE A 1 98 ? 3.628 11.255 -11.385 1.00 90.75 98 ILE A CA 1
ATOM 726 C C . ILE A 1 98 ? 2.808 12.549 -11.407 1.00 90.75 98 ILE A C 1
ATOM 728 O O . ILE A 1 98 ? 1.687 12.568 -10.903 1.00 90.75 98 ILE A O 1
ATOM 732 N N . ILE A 1 99 ? 3.324 13.610 -12.037 1.00 92.62 99 ILE A N 1
ATOM 733 C CA . ILE A 1 99 ? 2.599 14.883 -12.157 1.00 92.62 99 ILE A CA 1
ATOM 734 C C . ILE A 1 99 ? 1.297 14.692 -12.943 1.00 92.62 99 ILE A C 1
ATOM 736 O O . ILE A 1 99 ? 0.259 15.189 -12.516 1.00 92.62 99 ILE A O 1
ATOM 740 N N . SER A 1 100 ? 1.331 13.957 -14.057 1.00 92.56 100 SER A N 1
ATOM 741 C CA . SER A 1 100 ? 0.140 13.715 -14.878 1.00 92.56 100 SER A CA 1
ATOM 742 C C . SER A 1 100 ? -0.934 12.917 -14.132 1.00 92.56 100 SER A C 1
ATOM 744 O O . SER A 1 100 ? -2.096 13.313 -14.137 1.00 92.56 100 SER A O 1
ATOM 746 N N . CYS A 1 101 ? -0.543 11.874 -13.396 1.00 92.00 101 CYS A N 1
ATOM 747 C CA . CYS A 1 101 ? -1.446 11.077 -12.575 1.00 92.00 101 CYS A CA 1
ATOM 748 C C . CYS A 1 101 ? -2.038 11.898 -11.429 1.00 92.00 101 CYS A C 1
ATOM 750 O O . CYS A 1 101 ? -3.203 11.714 -11.103 1.00 92.00 101 CYS A O 1
ATOM 752 N N . MET A 1 102 ? -1.270 12.808 -10.824 1.00 89.88 102 MET A N 1
ATOM 753 C CA . MET A 1 102 ? -1.776 13.702 -9.777 1.00 89.88 102 MET A CA 1
ATOM 754 C C . MET A 1 102 ? -2.688 14.810 -10.315 1.00 89.88 102 MET A C 1
ATOM 756 O O . MET A 1 102 ? -3.554 15.281 -9.585 1.00 89.88 102 MET A O 1
ATOM 760 N N . ALA A 1 103 ? -2.470 15.257 -11.554 1.00 92.94 103 ALA A N 1
ATOM 761 C CA . ALA A 1 103 ? -3.278 16.285 -12.207 1.00 92.94 103 ALA A CA 1
ATOM 762 C C . ALA A 1 103 ? -4.595 15.737 -12.778 1.00 92.94 103 ALA A C 1
ATOM 764 O O . ALA A 1 103 ? -5.490 16.520 -13.100 1.00 92.94 103 ALA A O 1
ATOM 765 N N . ASP A 1 104 ? -4.714 14.416 -12.905 1.00 95.38 104 ASP A N 1
ATOM 766 C CA . ASP A 1 104 ? -5.952 13.769 -13.310 1.00 95.38 104 ASP A CA 1
ATOM 767 C C . ASP A 1 104 ? -7.084 14.087 -12.306 1.00 95.38 104 ASP A C 1
ATOM 769 O O . ASP A 1 104 ? -6.910 13.864 -11.102 1.00 95.38 104 ASP A O 1
ATOM 773 N N . PRO A 1 105 ? -8.242 14.614 -12.756 1.00 92.94 105 PRO A N 1
ATOM 774 C CA . PRO A 1 105 ? -9.319 15.040 -11.863 1.00 92.94 105 PRO A CA 1
ATOM 775 C C . PRO A 1 105 ? -9.841 13.943 -10.933 1.00 92.94 105 PRO A C 1
ATOM 777 O O . PRO A 1 105 ? -10.236 14.245 -9.806 1.00 92.94 105 PRO A O 1
ATOM 780 N N . TRP A 1 106 ? -9.845 12.685 -11.384 1.00 88.88 106 TRP A N 1
ATOM 781 C CA . TRP A 1 106 ? -10.316 11.558 -10.585 1.00 88.88 106 TRP A CA 1
ATOM 782 C C . TRP A 1 106 ? -9.338 11.265 -9.446 1.00 88.88 106 TRP A C 1
ATOM 784 O O . TRP A 1 106 ? -9.717 11.268 -8.273 1.00 88.88 106 TRP A O 1
ATOM 794 N N . ASN A 1 107 ? -8.053 11.125 -9.774 1.00 90.75 107 ASN A N 1
ATOM 795 C CA . ASN A 1 107 ? -7.001 10.889 -8.783 1.00 90.75 107 ASN A CA 1
ATOM 796 C C . ASN A 1 107 ? -6.851 12.066 -7.808 1.00 90.75 107 ASN A C 1
ATOM 798 O O . ASN A 1 107 ? -6.720 11.864 -6.599 1.00 90.75 107 ASN A O 1
ATOM 802 N N . ALA A 1 108 ? -6.909 13.302 -8.311 1.00 91.88 108 ALA A N 1
ATOM 803 C CA . ALA A 1 108 ? -6.893 14.507 -7.486 1.00 91.88 108 ALA A CA 1
ATOM 804 C C . ALA A 1 108 ? -8.088 14.547 -6.520 1.00 91.88 108 ALA A C 1
ATOM 806 O O . ALA A 1 108 ? -7.927 14.928 -5.358 1.00 91.88 108 ALA A O 1
ATOM 807 N N . GLY A 1 109 ? -9.266 14.111 -6.982 1.00 90.38 109 GLY A N 1
ATOM 808 C CA . GLY A 1 109 ? -10.462 13.939 -6.160 1.00 90.38 109 GLY A CA 1
ATOM 809 C C . GLY A 1 109 ? -10.230 12.980 -4.993 1.00 90.38 109 GLY A C 1
ATOM 810 O O . GLY A 1 109 ? -10.481 13.356 -3.848 1.00 90.38 109 GLY A O 1
ATOM 811 N N . ILE A 1 110 ? -9.661 11.798 -5.258 1.00 87.69 110 ILE A N 1
ATOM 812 C CA . ILE A 1 110 ? -9.327 10.800 -4.224 1.00 87.69 110 ILE A CA 1
ATOM 813 C C . ILE A 1 110 ? -8.337 11.375 -3.204 1.00 87.69 110 ILE A C 1
ATOM 815 O O . ILE A 1 110 ? -8.543 11.249 -1.995 1.00 87.69 110 ILE A O 1
ATOM 819 N N . ILE A 1 111 ? -7.280 12.053 -3.668 1.00 90.19 111 ILE A N 1
ATOM 820 C CA . ILE A 1 111 ? -6.283 12.679 -2.784 1.00 90.19 111 ILE A CA 1
ATOM 821 C C . ILE A 1 111 ? -6.953 13.713 -1.873 1.00 90.19 111 ILE A C 1
ATOM 823 O O . ILE A 1 111 ? -6.744 13.699 -0.657 1.00 90.19 111 ILE A O 1
ATOM 827 N N . LEU A 1 112 ? -7.773 14.600 -2.442 1.00 91.25 112 LEU A N 1
ATOM 828 C CA . LEU A 1 112 ? -8.475 15.629 -1.681 1.00 91.25 112 LEU A CA 1
ATOM 829 C C . LEU A 1 112 ? -9.447 15.008 -0.671 1.00 91.25 112 LEU A C 1
ATOM 831 O O . LEU A 1 112 ? -9.477 15.429 0.485 1.00 91.25 112 LEU A O 1
ATOM 835 N N . GLN A 1 113 ? -10.195 13.983 -1.074 1.00 86.81 113 GLN A N 1
ATOM 836 C CA . GLN A 1 113 ? -11.120 13.257 -0.208 1.00 86.81 113 GLN A CA 1
ATOM 837 C C . GLN A 1 113 ? -10.398 12.596 0.970 1.00 86.81 113 GLN A C 1
ATOM 839 O O . GLN A 1 113 ? -10.787 12.813 2.119 1.00 86.81 113 GLN A O 1
ATOM 844 N N . CYS A 1 114 ? -9.304 11.873 0.717 1.00 87.12 114 CYS A N 1
ATOM 845 C CA . CYS A 1 114 ? -8.491 11.253 1.766 1.00 87.12 114 CYS A CA 1
ATOM 846 C C . CYS A 1 114 ? -7.950 12.292 2.760 1.00 87.12 114 CYS A C 1
ATOM 848 O O . CYS A 1 114 ? -7.994 12.077 3.974 1.00 87.12 114 CYS A O 1
ATOM 850 N N . LEU A 1 115 ? -7.477 13.442 2.262 1.00 90.19 115 LEU A N 1
ATOM 851 C CA . LEU A 1 115 ? -6.978 14.539 3.098 1.00 90.19 115 LEU A CA 1
ATOM 852 C C . LEU A 1 115 ? -8.083 15.162 3.958 1.00 90.19 115 LEU A C 1
ATOM 854 O O . LEU A 1 115 ? -7.875 15.396 5.151 1.00 90.19 115 LEU A O 1
ATOM 858 N N . LEU A 1 116 ? -9.259 15.417 3.379 1.00 90.00 116 LEU A N 1
ATOM 859 C CA . LEU A 1 116 ? -10.398 15.994 4.093 1.00 90.00 116 LEU A CA 1
ATOM 860 C C . LEU A 1 116 ? -10.929 15.041 5.163 1.00 90.00 116 LEU A C 1
ATOM 862 O O . LEU A 1 116 ? -11.106 15.451 6.311 1.00 90.00 116 LEU A O 1
ATOM 866 N N . ILE A 1 117 ? -11.130 13.768 4.817 1.00 85.31 117 ILE A N 1
ATOM 867 C CA . ILE A 1 117 ? -11.606 12.744 5.751 1.00 85.31 117 ILE A CA 1
ATOM 868 C C . ILE A 1 117 ? -10.588 12.557 6.875 1.00 85.31 117 ILE A C 1
ATOM 870 O O . ILE A 1 117 ? -10.956 12.669 8.046 1.00 85.31 117 ILE A O 1
ATOM 874 N N . GLY A 1 118 ? -9.302 12.395 6.546 1.00 85.38 118 GLY A N 1
ATOM 875 C CA . GLY A 1 118 ? -8.224 12.321 7.535 1.00 85.38 118 GLY A CA 1
ATOM 876 C C . GLY A 1 118 ? -8.198 13.531 8.477 1.00 85.38 118 GLY A C 1
ATOM 877 O O . GLY A 1 118 ? -8.085 13.371 9.695 1.00 85.38 118 GLY A O 1
ATOM 878 N N . GLY A 1 119 ? -8.385 14.741 7.940 1.00 89.19 119 GLY A N 1
ATOM 879 C CA . GLY A 1 119 ? -8.485 15.975 8.721 1.00 89.19 119 GLY A CA 1
ATOM 880 C C . GLY A 1 119 ? -9.688 15.998 9.671 1.00 89.19 119 GLY A C 1
ATOM 881 O O . GLY A 1 119 ? -9.531 16.309 10.855 1.00 89.19 119 GLY A O 1
ATOM 882 N N . ILE A 1 120 ? -10.876 15.623 9.186 1.00 86.25 120 ILE A N 1
ATOM 883 C CA . ILE A 1 120 ? -12.108 15.551 9.988 1.00 86.25 120 ILE A CA 1
ATOM 884 C C . ILE A 1 120 ? -11.967 14.507 11.099 1.00 86.25 120 ILE A C 1
ATOM 886 O O . ILE A 1 120 ? -12.276 14.801 12.255 1.00 86.25 120 ILE A O 1
ATOM 890 N N . ILE A 1 121 ? -11.449 13.314 10.795 1.00 79.12 121 ILE A N 1
ATOM 891 C CA . ILE A 1 121 ? -11.223 12.260 11.796 1.00 79.12 121 ILE A CA 1
ATOM 892 C C . ILE A 1 121 ? -10.271 12.754 12.879 1.00 79.12 121 ILE A C 1
ATOM 894 O O . ILE A 1 121 ? -10.529 12.565 14.072 1.00 79.12 121 ILE A O 1
ATOM 898 N N . GLN A 1 122 ? -9.180 13.415 12.489 1.00 83.38 122 GLN A N 1
ATOM 899 C CA . GLN A 1 122 ? -8.210 13.936 13.443 1.00 83.38 122 GLN A CA 1
ATOM 900 C C . GLN A 1 122 ? -8.821 15.031 14.330 1.00 83.38 122 GLN A C 1
ATOM 902 O O . GLN A 1 122 ? -8.542 15.070 15.534 1.00 83.38 122 GLN A O 1
ATOM 907 N N . LEU A 1 123 ? -9.678 15.888 13.767 1.00 88.38 123 LEU A N 1
ATOM 908 C CA . LEU A 1 123 ? -10.422 16.907 14.507 1.00 88.38 123 LEU A CA 1
ATOM 909 C C . LEU A 1 123 ? -11.389 16.273 15.518 1.00 88.38 123 LEU A C 1
ATOM 911 O O . LEU A 1 123 ? -11.319 16.587 16.707 1.00 88.38 123 LEU A O 1
ATOM 915 N N . VAL A 1 124 ? -12.228 15.329 15.080 1.00 83.00 124 VAL A N 1
ATOM 916 C CA . VAL A 1 124 ? -13.183 14.600 15.938 1.00 83.00 124 VAL A CA 1
ATOM 917 C C . VAL A 1 124 ? -12.456 13.839 17.048 1.00 83.00 124 VAL A C 1
ATOM 919 O O . VAL A 1 124 ? -12.892 13.836 18.202 1.00 83.00 124 VAL A O 1
ATOM 922 N N . THR A 1 125 ? -11.310 13.238 16.729 1.00 77.25 125 THR A N 1
ATOM 923 C CA . THR A 1 125 ? -10.465 12.541 17.704 1.00 77.25 125 THR A CA 1
ATOM 924 C C . THR A 1 125 ? -9.935 13.507 18.763 1.00 77.25 125 THR A C 1
ATOM 926 O O . THR A 1 125 ? -10.012 13.203 19.954 1.00 77.25 125 THR A O 1
ATOM 929 N N . LYS A 1 126 ? -9.466 14.701 18.368 1.00 84.94 126 LYS A N 1
ATOM 930 C CA . LYS A 1 126 ? -9.013 15.739 19.313 1.00 84.94 126 LYS A CA 1
ATOM 931 C C . LYS A 1 126 ? -10.142 16.325 20.161 1.00 84.94 126 LYS A C 1
ATOM 933 O O . LYS A 1 126 ? -9.902 16.642 21.321 1.00 84.94 126 LYS A O 1
ATOM 938 N N . MET A 1 127 ? -11.356 16.428 19.623 1.00 87.94 127 MET A N 1
ATOM 939 C CA . MET A 1 127 ? -12.547 16.849 20.374 1.00 87.94 127 MET A CA 1
ATOM 940 C C . MET A 1 127 ? -13.033 15.794 21.384 1.00 87.94 127 MET A C 1
ATOM 942 O O . MET A 1 127 ? -13.973 16.047 22.131 1.00 87.94 127 MET A O 1
ATOM 946 N N . GLY A 1 128 ? -12.416 14.607 21.419 1.00 82.25 128 GLY A N 1
ATOM 947 C CA . GLY A 1 128 ? -12.807 13.512 22.304 1.00 82.25 128 GLY A CA 1
ATOM 948 C C . GLY A 1 128 ? -13.950 12.650 21.764 1.00 82.25 128 GLY A C 1
ATOM 949 O O . GLY A 1 128 ? -14.363 11.717 22.448 1.00 82.25 128 GLY A O 1
ATOM 950 N N . GLY A 1 129 ? -14.425 12.894 20.537 1.00 79.12 129 GLY A N 1
ATOM 951 C CA . GLY A 1 129 ? -15.508 12.126 19.916 1.00 79.12 129 GLY A CA 1
ATOM 952 C C . GLY A 1 129 ? -15.152 10.652 19.728 1.00 79.12 129 GLY A C 1
ATOM 953 O O . GLY A 1 129 ? -15.941 9.783 20.082 1.00 79.12 129 GLY A O 1
ATOM 954 N N . ALA A 1 130 ? -13.926 10.358 19.279 1.00 72.19 130 ALA A N 1
ATOM 955 C CA . ALA A 1 130 ? -13.438 8.981 19.155 1.00 72.19 130 ALA A CA 1
ATOM 956 C C . ALA A 1 130 ? -13.380 8.257 20.513 1.00 72.19 130 ALA A C 1
ATOM 958 O O . ALA A 1 130 ? -13.725 7.083 20.600 1.00 72.19 130 ALA A O 1
ATOM 959 N N . LYS A 1 131 ? -13.005 8.965 21.588 1.00 72.44 131 LYS A N 1
ATOM 960 C CA . LYS A 1 131 ? -12.986 8.411 22.949 1.00 72.44 131 LYS A CA 1
ATOM 961 C C . LYS A 1 131 ? -14.401 8.181 23.485 1.00 72.44 131 LYS A C 1
ATOM 963 O O . LYS A 1 131 ? -14.654 7.134 24.060 1.00 72.44 131 LYS A O 1
ATOM 968 N N . ALA A 1 132 ? -15.328 9.107 23.242 1.00 80.50 132 ALA A N 1
ATOM 969 C CA . ALA A 1 132 ? -16.730 8.955 23.625 1.00 80.50 132 ALA A CA 1
ATOM 970 C C . ALA A 1 132 ? -17.412 7.791 22.885 1.00 80.50 132 ALA A C 1
ATOM 972 O O . ALA A 1 132 ? -18.100 6.989 23.512 1.00 80.50 132 ALA A O 1
ATOM 973 N N . LEU A 1 133 ? -17.171 7.657 21.574 1.00 74.12 133 LEU A N 1
ATOM 974 C CA . LEU A 1 133 ? -17.604 6.500 20.783 1.00 74.12 133 LEU A CA 1
ATOM 975 C C . LEU A 1 133 ? -16.999 5.211 21.334 1.00 74.12 133 LEU A C 1
ATOM 977 O O . LEU A 1 133 ? -17.725 4.249 21.555 1.00 74.12 133 LEU A O 1
ATOM 981 N N . ALA A 1 134 ? -15.695 5.202 21.612 1.00 69.44 134 ALA A N 1
ATOM 982 C CA . ALA A 1 134 ? -15.023 4.046 22.186 1.00 69.44 134 ALA A CA 1
ATOM 983 C C . ALA A 1 134 ? -15.583 3.656 23.560 1.00 69.44 134 ALA A C 1
ATOM 985 O O . ALA A 1 134 ? -15.800 2.475 23.807 1.00 69.44 134 ALA A O 1
ATOM 986 N N . ASP A 1 135 ? -15.854 4.620 24.439 1.00 77.00 135 ASP A N 1
ATOM 987 C CA . ASP A 1 135 ? -16.425 4.369 25.763 1.00 77.00 135 ASP A CA 1
ATOM 988 C C . ASP A 1 135 ? -17.864 3.846 25.662 1.00 77.00 135 ASP A C 1
ATOM 990 O O . ASP A 1 135 ? -18.243 2.937 26.402 1.00 77.00 135 ASP A O 1
ATOM 994 N N . GLU A 1 136 ? -18.660 4.358 24.721 1.00 79.38 136 GLU A N 1
ATOM 995 C CA . GLU A 1 136 ? -20.021 3.876 24.474 1.00 79.38 136 GLU A CA 1
ATOM 996 C C . GLU A 1 136 ? -20.029 2.471 23.856 1.00 79.38 136 GLU A C 1
ATOM 998 O O . GLU A 1 136 ? -20.780 1.596 24.296 1.00 79.38 136 GLU A O 1
ATOM 1003 N N . PHE A 1 137 ? -19.137 2.203 22.900 1.00 73.75 137 PHE A N 1
ATOM 1004 C CA . PHE A 1 137 ? -18.954 0.866 22.343 1.00 73.75 137 PHE A CA 1
ATOM 1005 C C . PHE A 1 137 ? -18.389 -0.106 23.375 1.00 73.75 137 PHE A C 1
ATOM 1007 O O . PHE A 1 137 ? -18.850 -1.241 23.432 1.00 73.75 137 PHE A O 1
ATOM 1014 N N . ALA A 1 138 ? -17.473 0.317 24.248 1.00 71.00 138 ALA A N 1
ATOM 1015 C CA . ALA A 1 138 ? -16.905 -0.525 25.299 1.00 71.00 138 ALA A CA 1
ATOM 1016 C C . ALA A 1 138 ? -17.937 -0.971 26.349 1.00 71.00 138 ALA A C 1
ATOM 1018 O O . ALA A 1 138 ? -17.699 -1.974 27.014 1.00 71.00 138 ALA A O 1
ATOM 1019 N N . LYS A 1 139 ? -19.073 -0.272 26.494 1.00 77.81 139 LYS A N 1
ATOM 1020 C CA . LYS A 1 139 ? -20.205 -0.721 27.333 1.00 77.81 139 LYS A CA 1
ATOM 1021 C C . LYS A 1 139 ? -21.026 -1.848 26.697 1.00 77.81 139 LYS A C 1
ATOM 1023 O O . LYS A 1 139 ? -21.784 -2.508 27.395 1.00 77.81 139 LYS A O 1
ATOM 1028 N N . ARG A 1 140 ? -20.962 -2.004 25.369 1.00 76.88 140 ARG A N 1
ATOM 1029 C CA . ARG A 1 140 ? -21.707 -3.024 24.599 1.00 76.88 140 ARG A CA 1
ATOM 1030 C C . ARG A 1 140 ? -20.805 -4.150 24.093 1.00 76.88 140 ARG A C 1
ATOM 1032 O O . ARG A 1 140 ? -21.266 -5.272 23.874 1.00 76.88 140 ARG A O 1
ATOM 1039 N N . ALA A 1 141 ? -19.525 -3.858 23.897 1.00 76.25 141 ALA A N 1
ATOM 1040 C CA . ALA A 1 141 ? -18.495 -4.756 23.409 1.00 76.25 141 ALA A CA 1
ATOM 1041 C C . ALA A 1 141 ? -17.710 -5.373 24.576 1.00 76.25 141 ALA A C 1
ATOM 1043 O O . ALA A 1 141 ? -16.509 -5.182 24.702 1.00 76.25 141 ALA A O 1
ATOM 1044 N N . ASP A 1 142 ? -18.379 -6.149 25.428 1.00 79.00 142 ASP A N 1
ATOM 1045 C CA . ASP A 1 142 ? -17.747 -6.710 26.642 1.00 79.00 142 ASP A CA 1
ATOM 1046 C C . ASP A 1 142 ? -16.770 -7.859 26.353 1.00 79.00 142 ASP A C 1
ATOM 1048 O O . ASP A 1 142 ? -16.057 -8.324 27.238 1.00 79.00 142 ASP A O 1
ATOM 1052 N N . THR A 1 143 ? -16.775 -8.379 25.123 1.00 87.19 143 THR A N 1
ATOM 1053 C CA . THR A 1 143 ? -15.951 -9.527 24.734 1.00 87.19 143 THR A CA 1
ATOM 1054 C C . THR A 1 143 ? -15.193 -9.242 23.440 1.00 87.19 143 THR A C 1
ATOM 1056 O O . THR A 1 143 ? -15.724 -8.549 22.566 1.00 87.19 143 THR A O 1
ATOM 1059 N N .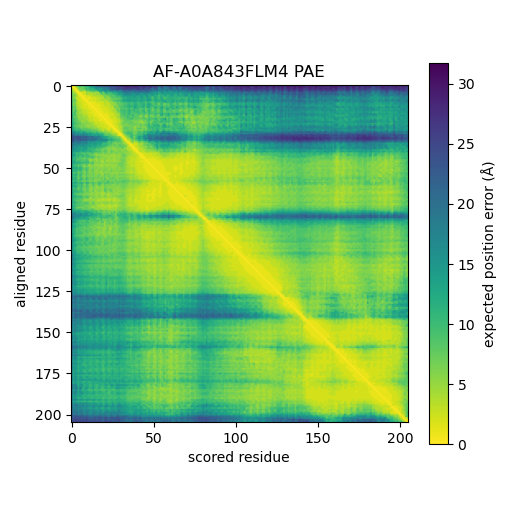 PRO A 1 144 ? -14.004 -9.849 23.248 1.00 85.69 144 PRO A N 1
ATOM 1060 C CA . PRO A 1 144 ? -13.226 -9.716 22.015 1.00 85.69 144 PRO A CA 1
ATOM 1061 C C . PRO A 1 144 ? -14.018 -10.029 20.738 1.00 85.69 144 PRO A C 1
ATOM 1063 O O . PRO A 1 144 ? -13.802 -9.400 19.705 1.00 85.69 144 PRO A O 1
ATOM 1066 N N . ARG A 1 145 ? -14.953 -10.990 20.804 1.00 87.62 145 ARG A N 1
ATOM 1067 C CA . ARG A 1 145 ? -15.825 -11.360 19.675 1.00 87.62 145 ARG A CA 1
ATOM 1068 C C . ARG A 1 145 ? -16.850 -10.274 19.363 1.00 87.62 145 ARG A C 1
ATOM 1070 O O . ARG A 1 145 ? -17.002 -9.912 18.205 1.00 87.62 145 ARG A O 1
ATOM 1077 N N . LYS A 1 146 ? -17.521 -9.733 20.388 1.00 87.50 146 LYS A N 1
ATOM 1078 C CA . LYS A 1 146 ? -18.464 -8.621 20.201 1.00 87.50 146 LYS A CA 1
ATOM 1079 C C . LYS A 1 146 ? -17.757 -7.400 19.615 1.00 87.50 146 LYS A C 1
ATOM 1081 O O . LYS A 1 146 ? -18.295 -6.786 18.708 1.00 87.50 146 LYS A O 1
ATOM 1086 N N . ALA A 1 147 ? -16.555 -7.073 20.090 1.00 87.56 147 ALA A N 1
ATOM 1087 C CA . ALA A 1 147 ? -15.793 -5.944 19.559 1.00 87.56 147 ALA A CA 1
ATOM 1088 C C . ALA A 1 147 ? -15.459 -6.101 18.072 1.00 87.56 147 ALA A C 1
ATOM 1090 O O . ALA A 1 147 ? -15.632 -5.147 17.324 1.00 87.56 147 ALA A O 1
ATOM 1091 N N . GLN A 1 148 ? -15.052 -7.301 17.640 1.00 89.56 148 GLN A N 1
ATOM 1092 C CA . GLN A 1 148 ? -14.816 -7.604 16.221 1.00 89.56 148 GLN A CA 1
ATOM 1093 C C . GLN A 1 148 ? -16.094 -7.451 15.396 1.00 89.56 148 GLN A C 1
ATOM 1095 O O . GLN A 1 148 ? -16.069 -6.732 14.407 1.00 89.56 148 GLN A O 1
ATOM 1100 N N . LEU A 1 149 ? -17.224 -7.988 15.866 1.00 89.56 149 LEU A N 1
ATOM 1101 C CA . LEU A 1 149 ? -18.519 -7.802 15.200 1.00 89.56 149 LEU A CA 1
ATOM 1102 C C . LEU A 1 149 ? -18.922 -6.325 15.088 1.00 89.56 149 LEU A C 1
ATOM 1104 O O . LEU A 1 149 ? -19.433 -5.904 14.057 1.00 89.56 149 LEU A O 1
ATOM 1108 N N . PHE A 1 150 ? -18.684 -5.514 16.123 1.00 87.75 150 PHE A N 1
ATOM 1109 C CA . PHE A 1 150 ? -18.946 -4.074 16.050 1.00 87.75 150 PHE A CA 1
ATOM 1110 C C . PHE A 1 150 ? -18.019 -3.364 15.061 1.00 87.75 150 PHE A C 1
ATOM 1112 O O . PHE A 1 150 ? -18.480 -2.470 14.359 1.00 87.75 150 PHE A O 1
ATOM 1119 N N . THR A 1 151 ? -16.744 -3.753 14.980 1.00 89.88 151 THR A N 1
ATOM 1120 C CA . THR A 1 151 ? -15.820 -3.227 13.964 1.00 89.88 151 THR A CA 1
ATOM 1121 C C . THR A 1 151 ? -16.276 -3.600 12.561 1.00 89.88 151 THR A C 1
ATOM 1123 O O . THR A 1 151 ? -16.301 -2.729 11.702 1.00 89.88 151 THR A O 1
ATOM 1126 N N . GLU A 1 152 ? -16.694 -4.847 12.347 1.00 90.31 152 GLU A N 1
ATOM 1127 C CA . GLU A 1 152 ? -17.205 -5.314 11.056 1.00 90.31 152 GLU A CA 1
ATOM 1128 C C . GLU A 1 152 ? -18.480 -4.567 10.653 1.00 90.31 152 GLU A C 1
ATOM 1130 O O . GLU A 1 152 ? -18.586 -4.089 9.529 1.00 90.31 152 GLU A O 1
ATOM 1135 N N . LEU A 1 153 ? -19.428 -4.397 11.581 1.00 88.50 153 LEU A N 1
ATOM 1136 C CA . LEU A 1 153 ? -20.649 -3.620 11.346 1.00 88.50 153 LEU A CA 1
ATOM 1137 C C . LEU A 1 153 ? -20.351 -2.147 11.062 1.00 88.50 153 LEU A C 1
ATOM 1139 O O . LEU A 1 153 ? -20.992 -1.551 10.201 1.00 88.50 153 LEU A O 1
ATOM 1143 N N . LEU A 1 154 ? -19.390 -1.553 11.772 1.00 86.44 154 LEU A N 1
ATOM 1144 C CA . LEU A 1 154 ? -18.988 -0.172 11.526 1.00 86.44 154 LEU A CA 1
ATOM 1145 C C . LEU A 1 154 ? -18.326 -0.033 10.148 1.00 86.44 154 LEU A C 1
ATOM 1147 O O . LEU A 1 154 ? -18.650 0.912 9.436 1.00 86.44 154 LEU A O 1
ATOM 1151 N N . GLY A 1 155 ? -17.482 -0.990 9.750 1.00 87.44 155 GLY A N 1
ATOM 1152 C CA . GLY A 1 155 ? -16.924 -1.077 8.399 1.00 87.44 155 GLY A CA 1
ATOM 1153 C C . GLY A 1 155 ? -18.007 -1.220 7.332 1.00 87.44 155 GLY A C 1
ATOM 1154 O O . GLY A 1 155 ? -18.005 -0.478 6.359 1.00 87.44 155 GLY A O 1
ATOM 1155 N N . LEU A 1 156 ? -19.006 -2.075 7.550 1.00 86.62 156 LEU A N 1
ATOM 1156 C CA . LEU A 1 156 ? -20.147 -2.225 6.640 1.00 86.62 156 LEU A CA 1
ATOM 1157 C C . LEU A 1 156 ? -20.972 -0.937 6.487 1.00 86.62 156 LEU A C 1
ATOM 1159 O O . LEU A 1 156 ? -21.505 -0.668 5.414 1.00 86.62 156 LEU A O 1
ATOM 1163 N N . CYS A 1 157 ? -21.084 -0.128 7.542 1.00 83.44 157 CYS A N 1
ATOM 1164 C CA . CYS A 1 157 ? -21.769 1.165 7.478 1.00 83.44 157 CYS A CA 1
ATOM 1165 C C . CYS A 1 157 ? -20.988 2.217 6.671 1.00 83.44 157 CYS A C 1
ATOM 1167 O O . CYS A 1 157 ? -21.603 3.126 6.115 1.00 83.44 157 CYS A O 1
ATOM 1169 N N . VAL A 1 158 ? -19.657 2.111 6.598 1.00 82.38 158 VAL A N 1
ATOM 1170 C CA . VAL A 1 158 ? -18.785 3.006 5.818 1.00 82.38 158 VAL A CA 1
ATOM 1171 C C . VAL A 1 158 ? -18.493 2.366 4.454 1.00 82.38 158 VAL A C 1
ATOM 1173 O O . VAL A 1 158 ? -17.356 2.070 4.107 1.00 82.38 158 VAL A O 1
ATOM 1176 N N . PHE A 1 159 ? -19.551 2.107 3.682 1.00 78.31 159 PHE A N 1
ATOM 1177 C CA . PHE A 1 159 ? -19.476 1.375 2.409 1.00 78.31 159 PHE A CA 1
ATOM 1178 C C . PHE A 1 159 ? -19.098 2.231 1.194 1.00 78.31 159 PHE A C 1
ATOM 1180 O O . PHE A 1 159 ? -18.961 1.698 0.102 1.00 78.31 159 PHE A O 1
ATOM 1187 N N . PHE A 1 160 ? -19.003 3.548 1.358 1.00 74.25 160 PHE A N 1
ATOM 1188 C CA . PHE A 1 160 ? -18.880 4.478 0.235 1.00 74.25 160 PHE A CA 1
ATOM 1189 C C . PHE A 1 160 ? -17.446 4.662 -0.274 1.00 74.25 160 PHE A C 1
ATOM 1191 O O . PHE A 1 160 ? -17.282 5.243 -1.331 1.00 74.25 160 PHE A O 1
ATOM 1198 N N . ASP A 1 161 ? -16.420 4.253 0.481 1.00 83.12 161 ASP A N 1
ATOM 1199 C CA . ASP A 1 161 ? -15.012 4.368 0.076 1.00 83.12 161 ASP A CA 1
ATOM 1200 C C . ASP A 1 161 ? -14.124 3.538 1.024 1.00 83.12 161 ASP A C 1
ATOM 1202 O O . ASP A 1 161 ? -14.300 3.579 2.248 1.00 83.12 161 ASP A O 1
ATOM 1206 N N . ASP A 1 162 ? -13.169 2.781 0.484 1.00 85.62 162 ASP A N 1
ATOM 1207 C CA . ASP A 1 162 ? -12.296 1.885 1.256 1.00 85.62 162 ASP A CA 1
ATOM 1208 C C . ASP A 1 162 ? -11.208 2.643 2.043 1.00 85.62 162 ASP A C 1
ATOM 1210 O O . ASP A 1 162 ? -10.887 2.278 3.188 1.00 85.62 162 ASP A O 1
ATOM 1214 N N . TYR A 1 163 ? -10.701 3.754 1.498 1.00 84.25 163 TYR A N 1
ATOM 1215 C CA . TYR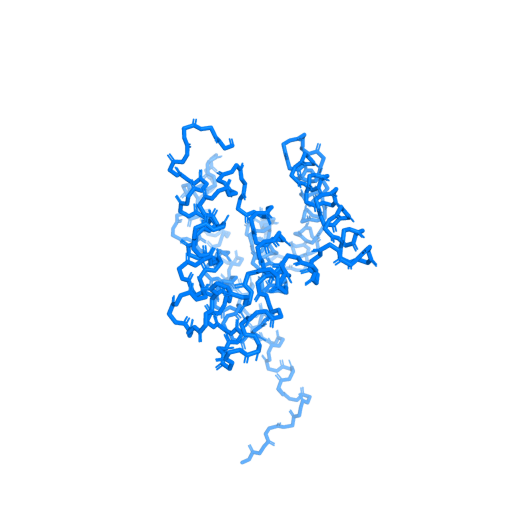 A 1 163 ? -9.774 4.644 2.200 1.00 84.25 163 TYR A CA 1
ATOM 1216 C C . TYR A 1 163 ? -10.450 5.326 3.393 1.00 84.25 163 TYR A C 1
ATOM 1218 O O . TYR A 1 163 ? -9.921 5.301 4.510 1.00 84.25 163 TYR A O 1
ATOM 1226 N N . ALA A 1 164 ? -11.639 5.894 3.196 1.00 81.88 164 ALA A N 1
ATOM 1227 C CA . ALA A 1 164 ? -12.441 6.514 4.241 1.00 81.88 164 ALA A CA 1
ATOM 1228 C C . ALA A 1 164 ? -12.784 5.518 5.346 1.00 81.88 164 ALA A C 1
ATOM 1230 O O . ALA A 1 164 ? -12.632 5.836 6.526 1.00 81.88 164 ALA A O 1
ATOM 1231 N N . ASN A 1 165 ? -13.200 4.306 4.977 1.00 87.31 165 ASN A N 1
ATOM 1232 C CA . ASN A 1 165 ? -13.493 3.232 5.918 1.00 87.31 165 ASN A CA 1
ATOM 1233 C C . ASN A 1 165 ? -12.303 2.958 6.838 1.00 87.31 165 ASN A C 1
ATOM 1235 O O . ASN A 1 165 ? -12.410 3.089 8.062 1.00 87.31 165 ASN A O 1
ATOM 1239 N N . SER A 1 166 ? -11.134 2.711 6.250 1.00 87.62 166 SER A N 1
ATOM 1240 C CA . SER A 1 166 ? -9.918 2.423 7.010 1.00 87.62 166 SER A CA 1
ATOM 1241 C C . SER A 1 166 ? -9.491 3.586 7.908 1.00 87.62 166 SER A C 1
ATOM 1243 O O . SER A 1 166 ? -9.090 3.378 9.061 1.00 87.62 166 SER A O 1
ATOM 1245 N N . LEU A 1 167 ? -9.626 4.820 7.414 1.00 84.56 167 LEU A N 1
ATOM 1246 C CA . LEU A 1 167 ? -9.297 6.032 8.159 1.00 84.56 167 LEU A CA 1
ATOM 1247 C C . LEU A 1 167 ? -10.280 6.297 9.313 1.00 84.56 167 LEU A C 1
ATOM 1249 O O . LEU A 1 167 ? -9.851 6.782 10.358 1.00 84.56 167 LEU A O 1
ATOM 1253 N N . ILE A 1 168 ? -11.567 5.969 9.171 1.00 82.50 168 ILE A N 1
ATOM 1254 C CA . ILE A 1 168 ? -12.601 6.205 10.193 1.00 82.50 168 ILE A CA 1
ATOM 1255 C C . ILE A 1 168 ? -12.617 5.076 11.233 1.00 82.50 168 ILE A C 1
ATOM 1257 O O . ILE A 1 168 ? -12.492 5.324 12.436 1.00 82.50 168 ILE A O 1
ATOM 1261 N N . VAL A 1 169 ? -12.778 3.828 10.786 1.00 87.19 169 VAL A N 1
ATOM 1262 C CA . VAL A 1 169 ? -13.041 2.671 11.656 1.00 87.19 169 VAL A CA 1
ATOM 1263 C C . VAL A 1 169 ? -11.820 2.328 12.504 1.00 87.19 169 VAL A C 1
ATOM 1265 O O . VAL A 1 169 ? -11.958 2.055 13.701 1.00 87.19 169 VAL A O 1
ATOM 1268 N N . GLY A 1 170 ? -10.620 2.401 11.920 1.00 88.44 170 GLY A N 1
ATOM 1269 C CA . GLY A 1 170 ? -9.367 2.069 12.598 1.00 88.44 170 GLY A CA 1
ATOM 1270 C C . GLY A 1 170 ? -9.154 2.870 13.891 1.00 88.44 170 GLY A C 1
ATOM 1271 O O . GLY A 1 170 ? -9.094 2.272 14.970 1.00 88.44 170 GLY A O 1
ATOM 1272 N N . PRO A 1 171 ? -9.068 4.214 13.841 1.00 84.50 171 PRO A N 1
ATOM 1273 C CA . PRO A 1 171 ? -8.881 5.054 15.025 1.00 84.50 171 PRO A CA 1
ATOM 1274 C C . PRO A 1 171 ? -10.013 4.964 16.058 1.00 84.50 171 PRO A C 1
ATOM 1276 O O . PRO A 1 171 ? -9.726 5.031 17.254 1.00 84.50 171 PRO A O 1
ATOM 1279 N N . ILE A 1 172 ? -11.269 4.789 15.626 1.00 83.25 172 ILE A N 1
ATOM 1280 C CA . ILE A 1 172 ? -12.430 4.668 16.528 1.00 83.25 172 ILE A CA 1
ATOM 1281 C C . ILE A 1 172 ? -12.376 3.360 17.324 1.00 83.25 172 ILE A C 1
ATOM 1283 O O . ILE A 1 172 ? -12.566 3.366 18.541 1.00 83.25 172 ILE A O 1
ATOM 1287 N N . MET A 1 173 ? -12.091 2.237 16.659 1.00 86.75 173 MET A N 1
ATOM 1288 C CA . MET A 1 173 ? -12.119 0.912 17.291 1.00 86.75 173 MET A CA 1
ATOM 1289 C C . MET A 1 173 ? -10.809 0.539 17.984 1.00 86.75 173 MET A C 1
ATOM 1291 O O . MET A 1 173 ? -10.815 -0.318 18.868 1.00 86.75 173 MET A O 1
ATOM 1295 N N . ARG A 1 174 ? -9.695 1.206 17.662 1.00 87.06 174 ARG A N 1
ATOM 1296 C CA . ARG A 1 174 ? -8.391 0.997 18.313 1.00 87.06 174 ARG A CA 1
ATOM 1297 C C . ARG A 1 174 ? -8.439 1.019 19.849 1.00 87.06 174 ARG A C 1
ATOM 1299 O O . ARG A 1 174 ? -7.998 0.035 20.436 1.00 87.06 174 ARG A O 1
ATOM 1306 N N . PRO A 1 175 ? -8.967 2.054 20.531 1.00 83.19 175 PRO A N 1
ATOM 1307 C CA . PRO A 1 175 ? -9.045 2.060 21.997 1.00 83.19 175 PRO A CA 1
ATOM 1308 C C . PRO A 1 175 ? -9.926 0.936 22.571 1.00 83.19 175 PRO A C 1
ATOM 1310 O O . PRO A 1 175 ? -9.620 0.410 23.640 1.00 83.19 175 PRO A O 1
ATOM 1313 N N . VAL A 1 176 ? -10.993 0.539 21.865 1.00 84.81 176 VAL A N 1
ATOM 1314 C CA . VAL A 1 176 ? -11.884 -0.560 22.283 1.00 84.81 176 VAL A CA 1
ATOM 1315 C C . VAL A 1 176 ? -11.163 -1.906 22.188 1.00 84.81 176 VAL A C 1
ATOM 1317 O O . VAL A 1 176 ? -11.196 -2.698 23.128 1.00 84.81 176 VAL A O 1
ATOM 1320 N N . MET A 1 177 ? -10.468 -2.146 21.074 1.00 88.50 177 MET A N 1
ATOM 1321 C CA . MET A 1 177 ? -9.690 -3.364 20.837 1.00 88.50 177 MET A CA 1
ATOM 1322 C C . MET A 1 177 ? -8.497 -3.485 21.782 1.00 88.50 177 MET A C 1
ATOM 1324 O O . MET A 1 177 ? -8.281 -4.560 22.346 1.00 88.50 177 MET A O 1
ATOM 1328 N N . ASP A 1 178 ? -7.777 -2.381 22.010 1.00 86.81 178 ASP A N 1
ATOM 1329 C CA . ASP A 1 178 ? -6.651 -2.331 22.947 1.00 86.81 178 ASP A CA 1
ATOM 1330 C C . ASP A 1 178 ? -7.130 -2.669 24.384 1.00 86.81 178 ASP A C 1
ATOM 1332 O O . ASP A 1 178 ? -6.468 -3.438 25.083 1.00 86.81 178 ASP A O 1
ATOM 1336 N N . LYS A 1 179 ? -8.315 -2.192 24.816 1.00 84.50 179 LYS A N 1
ATOM 1337 C CA . LYS A 1 179 ? -8.908 -2.506 26.139 1.00 84.50 179 LYS A CA 1
ATOM 1338 C C . LYS A 1 179 ? -9.279 -3.985 26.308 1.00 84.50 179 LYS A C 1
ATOM 1340 O O . LYS A 1 179 ? -9.248 -4.500 27.421 1.00 84.50 179 LYS A O 1
ATOM 1345 N N . LEU A 1 180 ? -9.640 -4.661 25.220 1.00 87.75 180 LEU A N 1
ATOM 1346 C CA . LEU A 1 180 ? -10.033 -6.075 25.211 1.00 87.75 180 LEU A CA 1
ATOM 1347 C C . LEU A 1 180 ? -8.874 -7.017 24.859 1.00 87.75 180 LEU A C 1
ATOM 1349 O O . LEU A 1 180 ? -9.110 -8.201 24.612 1.00 87.75 180 LEU A O 1
ATOM 1353 N N . HIS A 1 181 ? -7.640 -6.504 24.825 1.00 88.12 181 HIS A N 1
ATOM 1354 C CA . HIS A 1 181 ? -6.430 -7.253 24.479 1.00 88.12 181 HIS A CA 1
ATOM 1355 C C . HIS A 1 181 ? -6.509 -7.960 23.112 1.00 88.12 181 HIS A C 1
ATOM 1357 O O . HIS A 1 181 ? -5.973 -9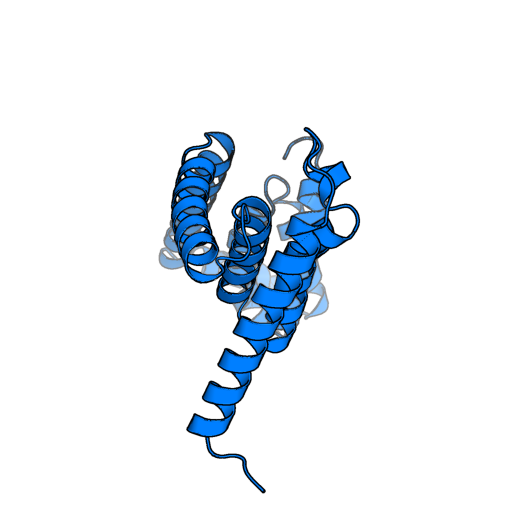.054 22.930 1.00 88.12 181 HIS A O 1
ATOM 1363 N N . VAL A 1 182 ? -7.174 -7.337 22.135 1.00 89.88 182 VAL A N 1
ATOM 1364 C CA . VAL A 1 182 ? -7.162 -7.792 20.739 1.00 89.88 182 VAL A CA 1
ATOM 1365 C C . VAL A 1 182 ? -5.936 -7.209 20.042 1.00 89.88 182 VAL A C 1
ATOM 1367 O O . VAL A 1 182 ? -5.619 -6.034 20.213 1.00 89.88 182 VAL A O 1
ATOM 1370 N N . SER A 1 183 ? -5.230 -8.028 19.261 1.00 93.19 183 SER A N 1
ATOM 1371 C CA . SER A 1 183 ? -4.018 -7.581 18.578 1.00 93.19 183 SER A CA 1
ATOM 1372 C C . SER A 1 183 ? -4.323 -6.526 17.508 1.00 93.19 183 SER A C 1
ATOM 1374 O O . SER A 1 183 ? -5.385 -6.532 16.874 1.00 93.19 183 SER A O 1
ATOM 1376 N N . ARG A 1 184 ? -3.376 -5.612 17.287 1.00 89.50 184 ARG A N 1
ATOM 1377 C CA . ARG A 1 184 ? -3.538 -4.514 16.321 1.00 89.50 184 ARG A CA 1
ATOM 1378 C C . ARG A 1 184 ? -3.550 -5.015 14.886 1.00 89.50 184 ARG A C 1
ATOM 1380 O O . ARG A 1 184 ? -4.255 -4.456 14.056 1.00 89.50 184 ARG A O 1
ATOM 1387 N N . GLU A 1 185 ? -2.837 -6.102 14.628 1.00 92.50 185 GLU A N 1
ATOM 1388 C CA . GLU A 1 185 ? -2.831 -6.819 13.355 1.00 92.50 185 GLU A CA 1
ATOM 1389 C C . GLU A 1 185 ? -4.217 -7.389 13.059 1.00 92.50 185 GLU A C 1
ATOM 1391 O O . GLU A 1 185 ? -4.683 -7.322 11.926 1.00 92.50 185 GLU A O 1
ATOM 1396 N N . LYS A 1 186 ? -4.917 -7.894 14.085 1.00 91.38 186 LYS A N 1
ATOM 1397 C CA . LYS A 1 186 ? -6.274 -8.411 13.917 1.00 91.38 186 LYS A CA 1
ATOM 1398 C C . LYS A 1 186 ? -7.281 -7.293 13.661 1.00 91.38 186 LYS A C 1
ATOM 1400 O O . LYS A 1 186 ? -8.154 -7.466 12.820 1.00 91.38 186 LYS A O 1
ATOM 1405 N N . LEU A 1 187 ? -7.159 -6.156 14.349 1.00 91.81 187 LEU A N 1
ATOM 1406 C CA . LEU A 1 187 ? -7.973 -4.975 14.042 1.00 91.81 187 LEU A CA 1
ATOM 1407 C C . LEU A 1 187 ? -7.733 -4.509 12.600 1.00 91.81 187 LEU A C 1
ATOM 1409 O O . LEU A 1 187 ? -8.699 -4.311 11.874 1.00 91.81 187 LEU A O 1
ATOM 1413 N N . ALA A 1 188 ? -6.470 -4.380 12.184 1.00 91.50 188 ALA A N 1
ATOM 1414 C CA . ALA A 1 188 ? -6.122 -3.987 10.821 1.00 91.50 188 ALA A CA 1
ATOM 1415 C C . ALA A 1 188 ? -6.719 -4.950 9.786 1.00 91.50 188 ALA A C 1
ATOM 1417 O O . ALA A 1 188 ? -7.324 -4.495 8.825 1.00 91.50 188 ALA A O 1
ATOM 1418 N N . PHE A 1 189 ? -6.638 -6.261 10.032 1.00 92.19 189 PHE A N 1
ATOM 1419 C CA . PHE A 1 189 ? -7.250 -7.272 9.171 1.00 92.19 189 PHE A CA 1
ATOM 1420 C C . PHE A 1 189 ? -8.773 -7.123 9.063 1.00 92.19 189 PHE A C 1
ATOM 1422 O O . PHE A 1 189 ? -9.309 -7.195 7.967 1.00 92.19 189 PHE A O 1
ATOM 1429 N N . VAL A 1 190 ? -9.480 -6.912 10.178 1.00 91.69 190 VAL A N 1
ATOM 1430 C CA . VAL A 1 190 ? -10.947 -6.759 10.168 1.00 91.69 190 VAL A CA 1
ATOM 1431 C C . VAL A 1 190 ? -11.373 -5.487 9.430 1.00 91.69 190 VAL A C 1
ATOM 1433 O O . VAL A 1 190 ? -12.340 -5.506 8.671 1.00 91.69 190 VAL A O 1
ATOM 1436 N N . VAL A 1 191 ? -10.651 -4.387 9.642 1.00 91.38 191 VAL A N 1
ATOM 1437 C CA . VAL A 1 191 ? -10.908 -3.117 8.950 1.00 91.38 191 VAL A CA 1
ATOM 1438 C C . VAL A 1 191 ? -10.663 -3.268 7.448 1.00 91.38 191 VAL A C 1
ATOM 1440 O O . VAL A 1 191 ? -11.541 -2.945 6.660 1.00 91.38 191 VAL A O 1
ATOM 1443 N N . ASP A 1 192 ? -9.531 -3.847 7.049 1.00 90.38 192 ASP A N 1
ATOM 1444 C CA . ASP A 1 192 ? -9.186 -4.069 5.638 1.00 90.38 192 ASP A CA 1
ATOM 1445 C C . ASP A 1 192 ? -10.178 -5.018 4.939 1.00 90.38 192 ASP A C 1
ATOM 1447 O O . ASP A 1 192 ? -10.715 -4.708 3.875 1.00 90.38 192 ASP A O 1
ATOM 1451 N N . ALA A 1 193 ? -10.531 -6.128 5.598 1.00 89.38 193 ALA A N 1
ATOM 1452 C CA . ALA A 1 193 ? -11.492 -7.107 5.091 1.00 89.38 193 ALA A CA 1
ATOM 1453 C C . ALA A 1 193 ? -12.923 -6.560 4.951 1.00 89.38 193 ALA A C 1
ATOM 1455 O O . ALA A 1 193 ? -13.738 -7.168 4.259 1.00 89.38 193 ALA A O 1
ATOM 1456 N N . THR A 1 194 ? -13.246 -5.438 5.599 1.00 88.81 194 THR A N 1
ATOM 1457 C CA . THR A 1 194 ? -14.549 -4.766 5.466 1.00 88.81 194 THR A CA 1
ATOM 1458 C C . THR A 1 194 ? -14.493 -3.476 4.660 1.00 88.81 194 THR A C 1
ATOM 1460 O O . THR A 1 194 ? -15.546 -2.989 4.271 1.00 88.81 194 THR A O 1
ATOM 1463 N N . ALA A 1 195 ? -13.312 -2.946 4.350 1.00 86.50 195 ALA A N 1
ATOM 1464 C CA . ALA A 1 195 ? -13.158 -1.765 3.514 1.00 86.50 195 ALA A CA 1
ATOM 1465 C C . ALA A 1 195 ? -13.327 -2.120 2.027 1.00 86.50 195 ALA A C 1
ATOM 1467 O O . ALA A 1 195 ? -14.369 -1.837 1.433 1.00 86.50 195 ALA A O 1
ATOM 1468 N N . ALA A 1 196 ? -12.344 -2.813 1.443 1.00 83.56 196 ALA A N 1
ATOM 1469 C CA . ALA A 1 196 ? -12.302 -3.064 0.001 1.00 83.56 196 ALA A CA 1
ATOM 1470 C C . ALA A 1 196 ? -13.473 -3.928 -0.524 1.00 83.56 196 ALA A C 1
ATOM 1472 O O . ALA A 1 196 ? -14.070 -3.564 -1.539 1.00 83.56 196 ALA A O 1
ATOM 1473 N N . PRO A 1 197 ? -13.882 -5.036 0.137 1.00 81.88 197 PRO A N 1
ATOM 1474 C CA . PRO A 1 197 ? -14.984 -5.858 -0.369 1.00 81.88 197 PRO A CA 1
ATOM 1475 C C . PRO A 1 197 ? -16.340 -5.157 -0.313 1.00 81.88 197 PRO A C 1
ATOM 1477 O O . PRO A 1 197 ? -17.181 -5.374 -1.180 1.00 81.88 197 PRO A O 1
ATOM 1480 N N . VAL A 1 198 ? -16.571 -4.323 0.703 1.00 82.94 198 VAL A N 1
ATOM 1481 C CA . VAL A 1 198 ? -17.853 -3.634 0.879 1.00 82.94 198 VAL A CA 1
ATOM 1482 C C . VAL A 1 198 ? -17.967 -2.474 -0.102 1.00 82.94 198 VAL A C 1
ATOM 1484 O O . VAL A 1 198 ? -19.007 -2.361 -0.748 1.00 82.94 198 VAL A O 1
ATOM 1487 N N . ALA A 1 199 ? -16.895 -1.694 -0.282 1.00 79.25 199 ALA A N 1
ATOM 1488 C CA . ALA A 1 199 ? -16.829 -0.666 -1.320 1.00 79.25 199 ALA A CA 1
ATOM 1489 C C . ALA A 1 199 ? -17.060 -1.267 -2.718 1.00 79.25 199 ALA A C 1
ATOM 1491 O O . ALA A 1 199 ? -17.828 -0.733 -3.511 1.00 79.25 199 ALA A O 1
ATOM 1492 N N . GLY A 1 200 ? -16.491 -2.449 -2.994 1.00 75.50 200 GLY A N 1
ATOM 1493 C CA . GLY A 1 200 ? -16.682 -3.141 -4.273 1.00 75.50 200 GLY A CA 1
ATOM 1494 C C . GLY A 1 200 ? -18.076 -3.749 -4.503 1.00 75.50 200 GLY A C 1
ATOM 1495 O O . GLY A 1 200 ? -18.471 -3.932 -5.653 1.00 75.50 200 GLY A O 1
ATOM 1496 N N . ILE A 1 201 ? -18.823 -4.095 -3.446 1.00 77.06 201 ILE A N 1
ATOM 1497 C CA . ILE A 1 201 ? -20.186 -4.666 -3.544 1.00 77.06 201 ILE A CA 1
ATOM 1498 C C . ILE A 1 201 ? -21.261 -3.569 -3.523 1.00 77.06 201 ILE A C 1
ATOM 1500 O O . ILE A 1 201 ? -22.375 -3.780 -4.016 1.00 77.06 201 ILE A O 1
ATOM 1504 N N . ALA A 1 202 ? -20.963 -2.407 -2.945 1.00 73.56 202 ALA A N 1
ATOM 1505 C CA . ALA A 1 202 ? -21.900 -1.301 -2.881 1.00 73.56 202 ALA A CA 1
ATOM 1506 C C . ALA A 1 202 ? -22.288 -0.832 -4.293 1.00 73.56 202 ALA A C 1
ATOM 1508 O O . ALA A 1 202 ? -21.448 -0.555 -5.140 1.00 73.56 202 ALA A O 1
ATOM 1509 N N . ILE A 1 203 ? -23.598 -0.716 -4.540 1.00 61.19 203 ILE A N 1
ATOM 1510 C CA . ILE A 1 203 ? -24.158 -0.252 -5.826 1.00 61.19 203 ILE A CA 1
ATOM 1511 C C . ILE A 1 203 ? -23.715 1.194 -6.137 1.00 61.19 203 ILE A C 1
ATOM 1513 O O . ILE A 1 203 ? -23.736 1.618 -7.290 1.00 61.19 203 ILE A O 1
ATOM 1517 N N . ILE A 1 204 ? -23.324 1.943 -5.101 1.00 56.03 204 ILE A N 1
ATOM 1518 C CA . ILE A 1 204 ? -22.775 3.294 -5.171 1.00 56.03 204 ILE A CA 1
ATOM 1519 C C . ILE A 1 204 ? -21.555 3.326 -4.245 1.00 56.03 204 ILE A C 1
ATOM 1521 O O . ILE A 1 204 ? -21.718 3.202 -3.028 1.00 56.03 204 ILE A O 1
ATOM 1525 N N . SER A 1 205 ? -20.374 3.491 -4.835 1.00 51.19 205 SER A N 1
ATOM 1526 C CA . SER A 1 205 ? -19.098 3.787 -4.181 1.00 51.19 205 SER A CA 1
ATOM 1527 C C . SER A 1 205 ? -18.403 4.899 -4.952 1.00 51.19 205 SER A C 1
ATOM 1529 O O . SER A 1 205 ? -18.679 5.029 -6.169 1.00 51.19 205 SER A O 1
#

Secondary structure (DSSP, 8-state):
----HHHHHHHHHHHHHHHHHHHHHHHHTS---S-HHHHHGGGGGHHHHHHHHHHHHHS-HHHHHHHHHHHHHHHHH-SSS-HHHHHHHHHHHHHHHHHHHHHSHHHHHHHHHHHHHHHHHHHHHHTTHHHHHHHHHHTT--SHHHHHHHHHHHHHH-TT-HHHHHHHHHHHHHHHHHHTT--HHHHHHHHHHHHHHHHHHSS--

Mean predicted aligned error: 8.85 Å

Radius of gyration: 23.18 Å; Cα contacts (8 Å, |Δi|>4): 188; chains: 1; bounding box: 56×32×60 Å